Protein AF-A0A0T5ZI85-F1 (afdb_monomer_lite)

Structure (mmCIF, N/CA/C/O backbone):
data_AF-A0A0T5ZI85-F1
#
_entry.id   AF-A0A0T5ZI85-F1
#
loop_
_atom_site.group_PDB
_atom_site.id
_atom_site.type_symbol
_atom_site.label_atom_id
_atom_site.label_alt_id
_atom_site.label_comp_id
_atom_site.label_asym_id
_atom_site.label_entity_id
_atom_site.label_seq_id
_atom_site.pdbx_PDB_ins_code
_atom_site.Cartn_x
_atom_site.Cartn_y
_atom_site.Cartn_z
_atom_site.occupancy
_atom_site.B_iso_or_equiv
_atom_site.auth_seq_id
_atom_site.auth_comp_id
_atom_site.auth_asym_id
_atom_site.auth_atom_id
_atom_site.pdbx_PDB_model_num
ATOM 1 N N . MET A 1 1 ? 50.126 75.913 -9.633 1.00 38.59 1 MET A N 1
ATOM 2 C CA . MET A 1 1 ? 49.221 75.035 -10.411 1.00 38.59 1 MET A CA 1
ATOM 3 C C . MET A 1 1 ? 48.651 74.017 -9.434 1.00 38.59 1 MET A C 1
ATOM 5 O O . MET A 1 1 ? 49.377 73.120 -9.054 1.00 38.59 1 MET A O 1
ATOM 9 N N . ASN A 1 2 ? 47.516 74.228 -8.762 1.00 38.91 2 ASN A N 1
ATOM 10 C CA . ASN A 1 2 ? 46.151 74.415 -9.276 1.00 38.91 2 ASN A CA 1
ATOM 11 C C . ASN A 1 2 ? 45.781 73.387 -10.351 1.00 38.91 2 ASN A C 1
ATOM 13 O O . ASN A 1 2 ? 46.054 73.627 -11.519 1.00 38.91 2 ASN A O 1
ATOM 17 N N . LEU A 1 3 ? 45.108 72.308 -9.943 1.00 41.06 3 LEU A N 1
ATOM 18 C CA . LEU A 1 3 ? 43.886 71.859 -10.612 1.00 41.06 3 LEU A CA 1
ATOM 19 C C . LEU A 1 3 ? 42.985 71.147 -9.595 1.00 41.06 3 LEU A C 1
ATOM 21 O O . LEU A 1 3 ? 43.008 69.940 -9.380 1.00 41.06 3 LEU A O 1
ATOM 25 N N . LYS A 1 4 ? 42.226 71.983 -8.903 1.00 42.50 4 LYS A N 1
ATOM 26 C CA . LYS A 1 4 ? 40.982 71.621 -8.250 1.00 42.50 4 LYS A CA 1
ATOM 27 C C . LYS A 1 4 ? 39.940 71.416 -9.371 1.00 42.50 4 LYS A C 1
ATOM 29 O O . LYS A 1 4 ? 39.912 72.222 -10.295 1.00 42.50 4 LYS A O 1
ATOM 34 N N . ILE A 1 5 ? 39.032 70.458 -9.161 1.00 49.06 5 ILE A N 1
ATOM 35 C CA . ILE A 1 5 ? 37.581 70.640 -9.342 1.00 49.06 5 ILE A CA 1
ATOM 36 C C . ILE A 1 5 ? 36.883 70.156 -10.658 1.00 49.06 5 ILE A C 1
ATOM 38 O O . ILE A 1 5 ? 37.184 70.590 -11.760 1.00 49.06 5 ILE A O 1
ATOM 42 N N . TYR A 1 6 ? 35.838 69.339 -10.419 1.00 40.91 6 TYR A N 1
ATOM 43 C CA . TYR A 1 6 ? 34.626 68.977 -11.191 1.00 40.91 6 TYR A CA 1
ATOM 44 C C . TYR A 1 6 ? 34.710 68.113 -12.465 1.00 40.91 6 TYR A C 1
ATOM 46 O O . TYR A 1 6 ? 34.842 68.607 -13.575 1.00 40.91 6 TYR A O 1
ATOM 54 N N . SER A 1 7 ? 34.387 66.827 -12.295 1.00 43.72 7 SER A N 1
ATOM 55 C CA . SER A 1 7 ? 33.262 66.172 -12.991 1.00 43.72 7 SER A CA 1
ATOM 56 C C . SER A 1 7 ? 32.879 64.943 -12.150 1.00 43.72 7 SER A C 1
ATOM 58 O O . SER A 1 7 ? 33.572 63.934 -12.164 1.00 43.72 7 SER A O 1
ATOM 60 N N . LEU A 1 8 ? 32.066 65.082 -11.100 1.00 40.72 8 LEU A N 1
ATOM 61 C CA . LEU A 1 8 ? 30.606 65.207 -11.147 1.00 40.72 8 LEU A CA 1
ATOM 62 C C . LEU A 1 8 ? 29.968 64.058 -11.953 1.00 40.72 8 LEU A C 1
ATOM 64 O O . LEU A 1 8 ? 30.140 63.976 -13.159 1.00 40.72 8 LEU A O 1
ATOM 68 N N . LEU A 1 9 ? 29.184 63.238 -11.243 1.00 47.12 9 LEU A N 1
ATOM 69 C CA . LEU A 1 9 ? 28.234 62.235 -11.747 1.00 47.12 9 LEU A CA 1
ATOM 70 C C . LEU A 1 9 ? 28.826 60.950 -12.352 1.00 47.12 9 LEU A C 1
ATOM 72 O O . LEU A 1 9 ? 28.895 60.801 -13.561 1.00 47.12 9 LEU A O 1
ATOM 76 N N . LEU A 1 10 ? 29.101 59.960 -11.496 1.00 46.75 10 LEU A N 1
ATOM 77 C CA . LEU A 1 10 ? 28.478 58.632 -11.643 1.00 46.75 10 LEU A CA 1
ATOM 78 C C . LEU A 1 10 ? 28.475 57.880 -10.295 1.00 46.75 10 LEU A C 1
ATOM 80 O O . LEU A 1 10 ? 28.951 56.760 -10.147 1.00 46.75 10 LEU A O 1
ATOM 84 N N . ALA A 1 11 ? 27.938 58.543 -9.270 1.00 48.72 11 ALA A N 1
ATOM 85 C CA . ALA A 1 11 ? 27.237 57.827 -8.213 1.00 48.72 11 ALA A CA 1
ATOM 86 C C . ALA A 1 11 ? 25.880 57.378 -8.786 1.00 48.72 11 ALA A C 1
ATOM 88 O O . ALA A 1 11 ? 25.293 58.113 -9.575 1.00 48.72 11 ALA A O 1
ATOM 89 N N . LEU A 1 12 ? 25.387 56.222 -8.337 1.00 49.16 12 LEU A N 1
ATOM 90 C CA . LEU A 1 12 ? 24.072 55.629 -8.640 1.00 49.16 12 LEU A CA 1
ATOM 91 C C . LEU A 1 12 ? 23.923 54.893 -9.987 1.00 49.16 12 LEU A C 1
ATOM 93 O O . LEU A 1 12 ? 23.211 55.314 -10.889 1.00 49.16 12 LEU A O 1
ATOM 97 N N . SER A 1 13 ? 24.431 53.664 -10.018 1.00 45.62 13 SER A N 1
ATOM 98 C CA . SER A 1 13 ? 23.573 52.499 -10.292 1.00 45.62 13 SER A CA 1
ATOM 99 C C . SER A 1 13 ? 24.123 51.348 -9.435 1.00 45.62 13 SER A C 1
ATOM 101 O O . SER A 1 13 ? 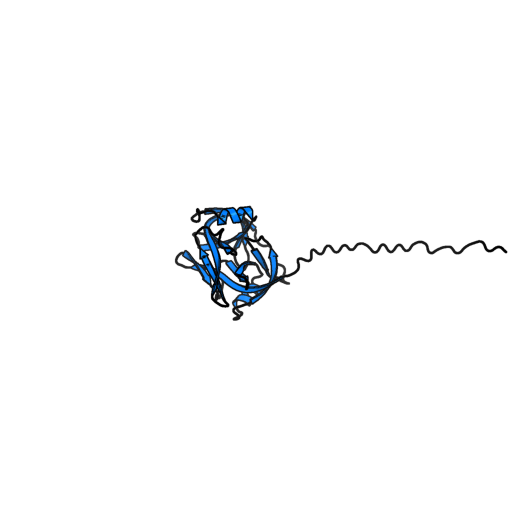25.094 50.707 -9.809 1.00 45.62 13 SER A O 1
ATOM 103 N N . LEU A 1 14 ? 23.695 51.098 -8.193 1.00 51.59 14 LEU A N 1
ATOM 104 C CA . LEU A 1 14 ? 22.319 50.796 -7.788 1.00 51.59 14 LEU A CA 1
ATOM 105 C C . LEU A 1 14 ? 21.593 49.955 -8.843 1.00 51.59 14 LEU A C 1
ATOM 107 O O . LEU A 1 14 ? 20.477 50.248 -9.247 1.00 51.59 14 LEU A O 1
ATOM 111 N N . ILE A 1 15 ? 22.251 48.878 -9.272 1.00 51.75 15 ILE A N 1
ATOM 112 C CA . ILE A 1 15 ? 21.525 47.655 -9.586 1.00 51.75 15 ILE A CA 1
ATOM 113 C C . ILE A 1 15 ? 21.517 46.869 -8.273 1.00 51.75 15 ILE A C 1
ATOM 115 O O . ILE A 1 15 ? 22.514 46.213 -7.961 1.00 51.75 15 ILE A O 1
ATOM 119 N N . PRO A 1 16 ? 20.454 46.952 -7.449 1.00 50.25 16 PRO A N 1
ATOM 120 C CA . PRO A 1 16 ? 20.204 45.854 -6.542 1.00 50.25 16 PRO A CA 1
ATOM 121 C C . PRO A 1 16 ? 19.992 44.661 -7.469 1.00 50.25 16 PRO A C 1
ATOM 123 O O . PRO A 1 16 ? 19.013 44.618 -8.216 1.00 50.25 16 PRO A O 1
ATOM 126 N N . ILE A 1 17 ? 20.944 43.728 -7.492 1.00 54.81 17 ILE A N 1
ATOM 127 C CA . ILE A 1 17 ? 20.647 42.382 -7.965 1.00 54.81 17 ILE A CA 1
ATOM 128 C C . ILE A 1 17 ? 19.620 41.890 -6.958 1.00 54.81 17 ILE A C 1
ATOM 130 O O . ILE A 1 17 ? 19.948 41.458 -5.855 1.00 54.81 17 ILE A O 1
ATOM 134 N N . LEU A 1 18 ? 18.363 42.149 -7.313 1.00 51.59 18 LEU A N 1
ATOM 135 C CA . LEU A 1 18 ? 17.182 41.692 -6.632 1.00 51.59 18 LEU A CA 1
ATOM 136 C C . LEU A 1 18 ? 17.407 40.215 -6.382 1.00 51.59 18 LEU A C 1
ATOM 138 O O . LEU A 1 18 ? 17.567 39.427 -7.315 1.00 51.59 18 LEU A O 1
ATOM 142 N N . CYS A 1 19 ? 17.446 39.892 -5.095 1.00 48.97 19 CYS A N 1
ATOM 143 C CA . CYS A 1 19 ? 17.103 38.601 -4.560 1.00 48.97 19 CYS A CA 1
ATOM 144 C C . CYS A 1 19 ? 15.801 38.132 -5.221 1.00 48.97 19 CYS A C 1
ATOM 146 O O . CYS A 1 19 ? 14.718 38.298 -4.671 1.00 48.97 19 CYS A O 1
ATOM 148 N N . PHE A 1 20 ? 15.895 37.506 -6.387 1.00 46.84 20 PHE A N 1
ATOM 149 C CA . PHE A 1 20 ? 14.999 36.416 -6.708 1.00 46.84 20 PHE A CA 1
ATOM 150 C C . PHE A 1 20 ? 15.601 35.206 -6.017 1.00 46.84 20 PHE A C 1
ATOM 152 O O . PHE A 1 20 ? 16.273 34.365 -6.605 1.00 46.84 20 PHE A O 1
ATOM 159 N N . SER A 1 21 ? 15.390 35.172 -4.703 1.00 46.12 21 SER A N 1
ATOM 160 C CA . SER A 1 21 ? 15.263 33.932 -3.965 1.00 46.12 21 SER A CA 1
ATOM 161 C C . SER A 1 21 ? 14.123 33.154 -4.616 1.00 46.12 21 SER A C 1
ATOM 163 O O . SER A 1 21 ? 12.971 33.226 -4.186 1.00 46.12 21 SER A O 1
ATOM 165 N N . SER A 1 22 ? 14.445 32.451 -5.698 1.00 41.16 22 SER A N 1
ATOM 166 C CA . SER A 1 22 ? 13.662 31.331 -6.181 1.00 41.16 22 SER A CA 1
ATOM 167 C C . SER A 1 22 ? 13.763 30.259 -5.107 1.00 41.16 22 SER A C 1
ATOM 169 O O . SER A 1 22 ? 14.555 29.331 -5.205 1.00 41.16 22 SER A O 1
ATOM 171 N N . PHE A 1 23 ? 12.955 30.387 -4.057 1.00 48.16 23 PHE A N 1
ATOM 172 C CA . PHE A 1 23 ? 12.528 29.235 -3.281 1.00 48.16 23 PHE A CA 1
ATOM 173 C C . PHE A 1 23 ? 11.560 28.430 -4.159 1.00 48.16 23 PHE A C 1
ATOM 175 O O . PHE A 1 23 ? 10.376 28.300 -3.859 1.00 48.16 23 PHE A O 1
ATOM 182 N N . ALA A 1 24 ? 12.055 27.912 -5.284 1.00 43.81 24 ALA A N 1
ATOM 183 C CA . ALA A 1 24 ? 11.503 26.688 -5.816 1.00 43.81 24 ALA A CA 1
ATOM 184 C C . ALA A 1 24 ? 11.952 25.625 -4.814 1.00 43.81 24 ALA A C 1
ATOM 186 O O . ALA A 1 24 ? 13.139 25.331 -4.689 1.00 43.81 24 ALA A O 1
ATOM 187 N N . SER A 1 25 ? 11.021 25.135 -3.997 1.00 43.34 25 SER A N 1
ATOM 188 C CA . SER A 1 25 ? 11.243 23.892 -3.270 1.00 43.34 25 SER A CA 1
ATOM 189 C C . SER A 1 25 ? 11.336 22.802 -4.335 1.00 43.34 25 SER A C 1
ATOM 191 O O . SER A 1 25 ? 10.326 22.208 -4.710 1.00 43.34 25 SER A O 1
ATOM 193 N N . ASP A 1 26 ? 12.537 22.613 -4.880 1.00 50.31 26 ASP A N 1
ATOM 194 C CA . ASP A 1 26 ? 12.869 21.506 -5.764 1.00 50.31 26 ASP A CA 1
ATOM 195 C C . ASP A 1 26 ? 12.771 20.241 -4.916 1.00 50.31 26 ASP A C 1
ATOM 197 O O . ASP A 1 26 ? 13.734 19.788 -4.297 1.00 50.31 26 ASP A O 1
ATOM 201 N N . LYS A 1 27 ? 11.563 19.681 -4.814 1.00 60.25 27 LYS A N 1
ATOM 202 C CA . LYS A 1 27 ? 11.431 18.282 -4.428 1.00 60.25 27 LYS A CA 1
ATOM 203 C C . LYS A 1 27 ? 12.092 17.487 -5.543 1.00 60.25 27 LYS A C 1
ATOM 205 O O . LYS A 1 27 ? 11.524 17.333 -6.622 1.00 60.25 27 LYS A O 1
ATOM 210 N N . GLU A 1 28 ? 13.332 17.083 -5.292 1.00 80.38 28 GLU A N 1
ATOM 211 C CA . GLU A 1 28 ? 14.136 16.310 -6.224 1.00 80.38 28 GLU A CA 1
ATOM 212 C C . GLU A 1 28 ? 13.373 15.034 -6.591 1.00 80.38 28 GLU A C 1
ATOM 214 O O . GLU A 1 28 ? 13.053 14.203 -5.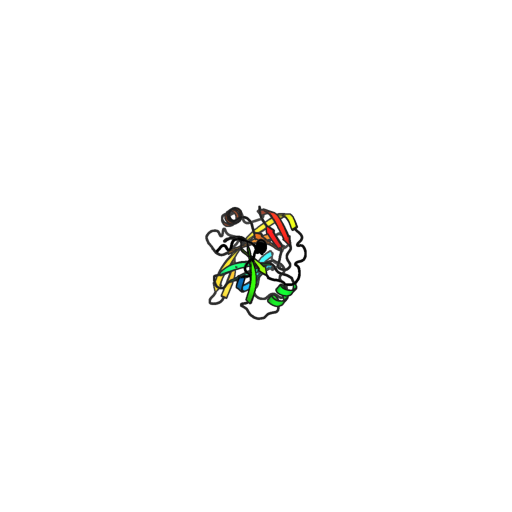733 1.00 80.38 28 GLU A O 1
ATOM 219 N N . LEU A 1 29 ? 13.028 14.910 -7.874 1.00 88.62 29 LEU A N 1
ATOM 220 C CA . LEU A 1 29 ? 12.358 13.726 -8.382 1.00 88.62 29 LEU A CA 1
ATOM 221 C C . LEU A 1 29 ? 13.291 12.528 -8.227 1.00 88.62 29 LEU A C 1
ATOM 223 O O . LEU A 1 29 ? 14.416 12.517 -8.721 1.00 88.62 29 LEU A O 1
ATOM 227 N N . GLN A 1 30 ? 12.789 11.483 -7.587 1.00 92.69 30 GLN A N 1
ATOM 228 C CA . GLN A 1 30 ? 13.496 10.229 -7.395 1.00 92.69 30 GLN A CA 1
ATOM 229 C C . GLN A 1 30 ? 13.042 9.220 -8.437 1.00 92.69 30 GLN A C 1
ATOM 231 O O . GLN A 1 30 ? 11.883 9.205 -8.856 1.00 92.69 30 GLN A O 1
ATOM 236 N N . THR A 1 31 ? 13.961 8.351 -8.849 1.00 93.94 31 THR A N 1
ATOM 237 C CA . THR A 1 31 ? 13.646 7.227 -9.728 1.00 93.94 31 THR A CA 1
ATOM 238 C C . THR A 1 31 ? 13.801 5.920 -8.969 1.00 93.94 31 THR A C 1
ATOM 240 O O . THR A 1 31 ? 14.893 5.611 -8.498 1.00 93.94 31 THR A O 1
ATOM 243 N N . ILE A 1 32 ? 12.715 5.154 -8.877 1.00 93.44 32 ILE A N 1
ATOM 244 C CA . ILE A 1 32 ? 12.689 3.823 -8.270 1.00 93.44 32 ILE A CA 1
ATOM 245 C C . ILE A 1 32 ? 12.688 2.778 -9.377 1.00 93.44 32 ILE A C 1
ATOM 247 O O . ILE A 1 32 ? 11.952 2.890 -10.358 1.00 93.44 32 ILE A O 1
ATOM 251 N N . GLU A 1 33 ? 13.510 1.754 -9.190 1.00 93.94 33 GLU A N 1
ATOM 252 C CA . GLU A 1 33 ? 13.503 0.539 -9.988 1.00 93.94 33 GLU A CA 1
ATOM 253 C C . GLU A 1 33 ? 12.990 -0.614 -9.121 1.00 93.94 33 GLU A C 1
ATOM 255 O O . GLU A 1 33 ? 13.590 -0.936 -8.092 1.00 93.94 33 GLU A O 1
ATOM 260 N N . GLY A 1 34 ? 11.852 -1.194 -9.501 1.00 92.44 34 GLY A N 1
ATOM 261 C CA . GLY A 1 34 ? 11.171 -2.175 -8.663 1.00 92.44 34 GLY A CA 1
ATOM 262 C C . GLY A 1 34 ? 10.054 -2.936 -9.361 1.00 92.44 34 GLY A C 1
ATOM 263 O O . GLY A 1 34 ? 9.680 -2.645 -10.499 1.00 92.44 34 GLY A O 1
ATOM 264 N N . GLN A 1 35 ? 9.523 -3.932 -8.663 1.00 92.75 35 GLN A N 1
ATOM 265 C CA . GLN A 1 35 ? 8.389 -4.725 -9.120 1.00 92.75 35 GLN A CA 1
ATOM 266 C C . GLN A 1 35 ? 7.088 -4.115 -8.588 1.00 92.75 35 GLN A C 1
ATOM 268 O O . GLN A 1 35 ? 7.014 -3.742 -7.419 1.00 92.75 35 GLN A O 1
ATOM 273 N N . ILE A 1 36 ? 6.071 -4.000 -9.444 1.00 92.81 36 ILE A N 1
ATOM 274 C CA . ILE A 1 36 ? 4.763 -3.456 -9.062 1.00 92.81 36 ILE A CA 1
ATOM 275 C C . ILE A 1 36 ? 3.804 -4.601 -8.745 1.00 92.81 36 ILE A C 1
ATOM 277 O O . ILE A 1 36 ? 3.762 -5.601 -9.463 1.00 92.81 36 ILE A O 1
ATOM 281 N N . PHE A 1 37 ? 3.039 -4.431 -7.674 1.00 93.50 37 PHE A N 1
ATOM 282 C CA . PHE A 1 37 ? 2.050 -5.377 -7.193 1.00 93.50 37 PHE A CA 1
ATOM 283 C C . PHE A 1 37 ? 0.702 -4.686 -7.055 1.00 93.50 37 PHE A C 1
ATOM 285 O O . PHE A 1 37 ? 0.620 -3.583 -6.515 1.00 93.50 37 PHE A O 1
ATOM 292 N N . CYS A 1 38 ? -0.354 -5.368 -7.477 1.00 94.31 38 CYS A N 1
ATOM 293 C CA . CYS A 1 38 ? -1.699 -5.077 -7.019 1.00 94.31 38 CYS A CA 1
ATOM 294 C C . CYS A 1 38 ? -1.976 -5.867 -5.745 1.00 94.31 38 CYS A C 1
ATOM 296 O O . CYS A 1 38 ? -1.780 -7.080 -5.720 1.00 94.31 38 CYS A O 1
ATOM 298 N N . VAL A 1 39 ? -2.425 -5.189 -4.696 1.00 95.69 39 VAL A N 1
ATOM 299 C CA . VAL A 1 39 ? -2.876 -5.816 -3.456 1.00 95.69 39 VAL A CA 1
ATOM 300 C C . VAL A 1 39 ? -4.379 -5.658 -3.379 1.00 95.69 39 VAL A C 1
ATOM 302 O O . VAL A 1 39 ? -4.880 -4.546 -3.217 1.00 95.69 39 VAL A O 1
ATOM 305 N N . GLU A 1 40 ? -5.092 -6.766 -3.517 1.00 95.44 40 GLU A N 1
ATOM 306 C CA . GLU A 1 40 ? -6.550 -6.788 -3.583 1.00 95.44 40 GLU A CA 1
ATOM 307 C C . GLU A 1 40 ? -7.128 -7.984 -2.829 1.00 95.44 40 GLU A C 1
ATOM 309 O O . GLU A 1 40 ? -6.417 -8.922 -2.467 1.00 95.44 40 GLU A O 1
ATOM 314 N N . GLN A 1 41 ? -8.426 -7.916 -2.557 1.00 94.00 41 GLN A N 1
ATOM 315 C CA . GLN A 1 41 ? -9.181 -9.005 -1.962 1.00 94.00 41 GLN A CA 1
ATOM 316 C C . GLN A 1 41 ? -9.773 -9.896 -3.064 1.00 94.00 41 GLN A C 1
ATOM 318 O O . GLN A 1 41 ? -10.331 -9.378 -4.032 1.00 94.00 41 GLN A O 1
ATOM 323 N N . ASP A 1 42 ? -9.663 -11.217 -2.910 1.00 91.12 42 ASP A N 1
ATOM 324 C CA . ASP A 1 42 ? -10.366 -12.181 -3.765 1.00 91.12 42 ASP A CA 1
ATOM 325 C C . ASP A 1 42 ? -11.822 -12.415 -3.327 1.00 91.12 42 ASP A C 1
ATOM 327 O O . ASP A 1 42 ? -12.291 -11.905 -2.306 1.00 91.12 42 ASP A O 1
ATOM 331 N N . ASP A 1 43 ? -12.544 -13.212 -4.113 1.00 89.50 43 ASP A N 1
ATOM 332 C CA . ASP A 1 43 ? -13.955 -13.525 -3.876 1.00 89.50 43 ASP A CA 1
ATOM 333 C C . ASP A 1 43 ? -14.184 -14.331 -2.576 1.00 89.50 43 ASP A C 1
ATOM 335 O O . ASP A 1 43 ? -15.296 -14.341 -2.049 1.00 89.50 43 ASP A O 1
ATOM 339 N N . GLU A 1 44 ? -13.142 -14.964 -2.020 1.00 91.50 44 GLU A N 1
ATOM 340 C CA . GLU A 1 44 ? -13.179 -15.669 -0.726 1.00 91.50 44 GLU A CA 1
ATOM 341 C C . GLU A 1 44 ? -12.887 -14.735 0.459 1.00 91.50 44 GLU A C 1
ATOM 343 O O . GLU A 1 44 ? -12.968 -15.129 1.626 1.00 91.50 44 GLU A O 1
ATOM 348 N N . GLY A 1 45 ? -12.555 -13.476 0.186 1.00 88.62 45 GLY A N 1
ATOM 349 C CA . GLY A 1 45 ? -12.226 -12.498 1.205 1.00 88.62 45 GLY A CA 1
ATOM 350 C C . GLY A 1 45 ? -10.769 -12.527 1.653 1.00 88.62 45 GLY A C 1
ATOM 351 O O . GLY A 1 45 ? -10.428 -11.882 2.647 1.00 88.62 45 GLY A O 1
ATOM 352 N N . LYS A 1 46 ? -9.882 -13.221 0.953 1.00 91.50 46 LYS A N 1
ATOM 353 C CA . LYS A 1 46 ? -8.459 -13.244 1.278 1.00 91.50 46 LYS A CA 1
ATOM 354 C C . LYS A 1 46 ? -7.730 -12.114 0.552 1.00 91.50 46 LYS A C 1
ATOM 356 O O . LYS A 1 46 ? -8.006 -11.813 -0.605 1.00 91.50 46 LYS A O 1
ATOM 361 N N . VAL A 1 47 ? -6.784 -11.477 1.243 1.00 93.50 47 VAL A N 1
ATOM 362 C CA . VAL A 1 47 ? -5.881 -10.496 0.623 1.00 93.50 47 VAL A CA 1
ATOM 363 C C . VAL A 1 47 ? -4.812 -11.237 -0.171 1.00 93.50 47 VAL A C 1
ATOM 365 O O . VAL A 1 47 ? -4.154 -12.132 0.361 1.00 93.50 47 VAL A O 1
ATOM 368 N N . ASN A 1 48 ? -4.616 -10.838 -1.424 1.00 92.62 48 ASN A N 1
ATOM 369 C CA . ASN A 1 48 ? -3.599 -11.370 -2.320 1.00 92.62 48 ASN A CA 1
ATOM 370 C C . ASN A 1 48 ? -2.717 -10.248 -2.865 1.00 92.62 48 ASN A C 1
ATOM 372 O O . ASN A 1 48 ? -3.124 -9.091 -2.939 1.00 92.62 48 ASN A O 1
ATOM 376 N N . SER A 1 49 ? -1.508 -10.619 -3.285 1.00 92.06 49 SER A N 1
ATOM 377 C CA . SER A 1 49 ? -0.602 -9.745 -4.022 1.00 92.06 49 SER A CA 1
ATOM 378 C C . SER A 1 49 ? -0.352 -10.312 -5.417 1.00 92.06 49 SER A C 1
ATOM 380 O O . SER A 1 49 ? 0.140 -11.432 -5.566 1.00 92.06 49 SER A O 1
ATOM 382 N N . LEU A 1 50 ? -0.706 -9.543 -6.444 1.00 90.44 50 LEU A N 1
ATOM 383 C CA . LEU A 1 50 ? -0.657 -9.938 -7.845 1.00 90.44 50 LEU A CA 1
ATOM 384 C C . LEU A 1 50 ? 0.384 -9.114 -8.597 1.00 90.44 50 LEU A C 1
ATOM 386 O O . LEU A 1 50 ? 0.371 -7.887 -8.568 1.00 90.44 50 LEU A O 1
ATOM 390 N N . VAL A 1 51 ? 1.258 -9.795 -9.332 1.00 86.31 51 VAL A N 1
ATOM 391 C CA . VAL A 1 51 ? 2.261 -9.158 -10.203 1.00 86.31 51 VAL A CA 1
ATOM 392 C C . VAL A 1 51 ? 1.675 -8.805 -11.568 1.00 86.31 51 VAL A C 1
ATOM 394 O O . VAL A 1 51 ? 2.062 -7.820 -12.186 1.00 86.31 51 VAL A O 1
ATOM 397 N N . GLN A 1 52 ? 0.763 -9.643 -12.057 1.00 84.25 52 GLN A N 1
ATOM 398 C CA . GLN A 1 52 ? 0.091 -9.473 -13.337 1.00 84.25 52 GLN A CA 1
ATOM 399 C C . GLN A 1 52 ? -1.381 -9.209 -13.064 1.00 84.25 52 GLN A C 1
ATOM 401 O O . GLN A 1 52 ? -2.062 -10.033 -12.459 1.00 84.25 52 GLN A O 1
ATOM 406 N N . TYR A 1 53 ? -1.854 -8.049 -13.496 1.00 86.31 53 TYR A N 1
ATOM 407 C CA . TYR A 1 53 ? -3.225 -7.606 -13.305 1.00 86.31 53 TYR A CA 1
ATOM 408 C C . TYR A 1 53 ? -3.618 -6.713 -14.484 1.00 86.31 53 TYR A C 1
ATOM 410 O O . TYR A 1 53 ? -2.819 -5.904 -14.952 1.00 86.31 53 TYR A O 1
ATOM 418 N N . ALA A 1 54 ? -4.848 -6.860 -14.978 1.00 82.19 54 ALA A N 1
ATOM 419 C CA . ALA A 1 54 ? -5.376 -5.988 -16.031 1.00 82.19 54 ALA A CA 1
ATOM 420 C C . ALA A 1 54 ? -5.893 -4.665 -15.445 1.00 82.19 54 ALA A C 1
ATOM 422 O O . ALA A 1 54 ? -5.634 -3.591 -15.976 1.00 82.19 54 ALA A O 1
ATOM 423 N N . ASN A 1 55 ? -6.600 -4.756 -14.318 1.00 85.25 55 ASN A N 1
ATOM 424 C CA . ASN A 1 55 ? -7.066 -3.633 -13.517 1.00 85.25 55 ASN A CA 1
ATOM 425 C C . ASN A 1 55 ? -6.896 -4.022 -12.050 1.00 85.25 55 ASN A C 1
ATOM 427 O O . ASN A 1 55 ? -7.356 -5.093 -11.666 1.00 85.25 55 ASN A O 1
ATOM 431 N N . CYS A 1 56 ? -6.249 -3.174 -11.255 1.00 91.00 56 CYS A N 1
ATOM 432 C CA . CYS A 1 56 ? -6.133 -3.404 -9.820 1.00 91.00 56 CYS A CA 1
ATOM 433 C C . CYS A 1 56 ? -7.376 -2.873 -9.106 1.00 91.00 56 CYS A C 1
ATOM 435 O O . CYS A 1 56 ? -7.730 -1.708 -9.308 1.00 91.00 56 CYS A O 1
ATOM 437 N N . LYS A 1 57 ? -8.038 -3.704 -8.293 1.00 91.88 57 LYS A N 1
ATOM 438 C CA . LYS A 1 57 ? -9.227 -3.294 -7.523 1.00 91.88 57 LYS A CA 1
ATOM 439 C C . LYS A 1 57 ? -8.892 -2.750 -6.132 1.00 91.88 57 LYS A C 1
ATOM 441 O O . LYS A 1 57 ? -9.743 -2.114 -5.518 1.00 91.88 57 LYS A O 1
ATOM 446 N N . GLY A 1 58 ? -7.688 -3.021 -5.632 1.00 94.38 58 GLY A N 1
ATOM 447 C CA . GLY A 1 58 ? -7.219 -2.555 -4.329 1.00 94.38 58 GLY A CA 1
ATOM 448 C C . GLY A 1 58 ? -6.167 -1.457 -4.448 1.00 94.38 58 GLY A C 1
ATOM 449 O O . GLY A 1 58 ? -6.421 -0.414 -5.048 1.00 94.38 58 GLY A O 1
ATOM 450 N N . VAL A 1 59 ? -4.992 -1.685 -3.860 1.00 95.69 59 VAL A N 1
ATOM 451 C CA . VAL A 1 59 ? -3.890 -0.711 -3.835 1.00 95.69 59 VAL A CA 1
ATOM 452 C C . VAL A 1 59 ? -2.696 -1.186 -4.649 1.00 95.69 59 VAL A C 1
ATOM 454 O O . VAL A 1 59 ? -2.375 -2.375 -4.666 1.00 95.69 59 VAL A O 1
ATOM 457 N N . LEU A 1 60 ? -2.000 -0.255 -5.298 1.00 95.62 60 LEU A N 1
ATOM 458 C CA . LEU A 1 60 ? -0.729 -0.544 -5.954 1.00 95.62 60 LEU A CA 1
ATOM 459 C C . LEU A 1 60 ? 0.447 -0.298 -5.015 1.00 95.62 60 LEU A C 1
ATOM 461 O O . LEU A 1 60 ? 0.560 0.758 -4.390 1.00 95.62 60 LEU A O 1
ATOM 465 N N . LEU A 1 61 ? 1.368 -1.255 -4.994 1.00 95.25 61 LEU A N 1
ATOM 466 C CA . LEU A 1 61 ? 2.672 -1.126 -4.363 1.00 95.25 61 LEU A CA 1
ATOM 467 C C . LEU A 1 61 ? 3.774 -1.254 -5.405 1.00 95.25 61 LEU A C 1
ATOM 469 O O . LEU A 1 61 ? 3.668 -2.061 -6.322 1.00 95.25 61 LEU A O 1
ATOM 473 N N . VAL A 1 62 ? 4.868 -0.527 -5.219 1.00 94.62 62 VAL A N 1
ATOM 474 C CA . VAL A 1 62 ? 6.156 -0.868 -5.828 1.00 94.62 62 VAL A CA 1
ATOM 475 C C . VAL A 1 62 ? 7.085 -1.355 -4.727 1.00 94.62 62 VAL A C 1
ATOM 477 O O . VAL A 1 62 ? 7.171 -0.723 -3.677 1.00 94.62 62 VAL A O 1
ATOM 480 N N . ILE A 1 63 ? 7.770 -2.471 -4.951 1.00 93.88 63 ILE A N 1
ATOM 481 C CA . ILE A 1 63 ? 8.848 -2.920 -4.072 1.00 93.88 63 ILE A CA 1
ATOM 482 C C . ILE A 1 63 ? 10.157 -2.792 -4.837 1.00 93.88 63 ILE A C 1
ATOM 484 O O . ILE A 1 63 ? 10.299 -3.359 -5.925 1.00 93.88 63 ILE A O 1
ATOM 488 N N . ASP A 1 64 ? 11.077 -1.988 -4.305 1.00 92.81 64 ASP A N 1
ATOM 489 C CA . ASP A 1 64 ? 12.375 -1.762 -4.936 1.00 92.81 64 ASP A CA 1
ATOM 490 C C . ASP A 1 64 ? 13.278 -3.004 -4.844 1.00 92.81 64 ASP A C 1
ATOM 492 O O . ASP A 1 64 ? 12.985 -3.982 -4.152 1.00 92.81 64 ASP A O 1
ATOM 496 N N . LYS A 1 65 ? 14.416 -2.964 -5.538 1.00 88.06 65 LYS A N 1
ATOM 497 C CA . LYS A 1 65 ? 15.408 -4.053 -5.518 1.00 88.06 65 LYS A CA 1
ATOM 498 C C . LYS A 1 65 ? 15.989 -4.381 -4.132 1.00 88.06 65 LYS A C 1
ATOM 500 O O . LYS A 1 65 ? 16.586 -5.439 -3.972 1.00 88.06 65 LYS A O 1
ATOM 505 N N . ASN A 1 66 ? 15.864 -3.475 -3.161 1.00 87.56 66 ASN A N 1
ATOM 506 C CA . ASN A 1 66 ? 16.323 -3.673 -1.785 1.00 87.56 66 ASN A CA 1
ATOM 507 C C . ASN A 1 66 ? 15.191 -4.187 -0.880 1.00 87.56 66 ASN A C 1
ATOM 509 O O . ASN A 1 66 ? 15.374 -4.294 0.331 1.00 87.56 66 ASN A O 1
ATOM 513 N N . GLY A 1 67 ? 14.017 -4.470 -1.448 1.00 89.56 67 GLY A N 1
ATOM 514 C CA . GLY A 1 67 ? 12.847 -4.927 -0.717 1.00 89.56 67 GLY A CA 1
ATOM 515 C C . GLY A 1 67 ? 12.026 -3.809 -0.077 1.00 89.56 67 GLY A C 1
ATOM 516 O O . GLY A 1 67 ? 11.071 -4.103 0.633 1.00 89.56 67 GLY A O 1
ATOM 517 N N . LYS A 1 68 ? 12.335 -2.527 -0.300 1.00 92.88 68 LYS A N 1
ATOM 518 C CA . LYS A 1 68 ? 11.571 -1.430 0.305 1.00 92.88 68 LYS A CA 1
ATOM 519 C C . LYS A 1 68 ? 10.230 -1.250 -0.421 1.00 92.88 68 LYS A C 1
ATOM 521 O O . LYS A 1 68 ? 10.239 -0.970 -1.624 1.00 92.88 68 LYS A O 1
ATOM 526 N N . PRO A 1 69 ? 9.084 -1.373 0.275 1.00 94.44 69 PRO A N 1
ATOM 527 C CA . PRO A 1 69 ? 7.780 -1.174 -0.329 1.00 94.44 69 PRO A CA 1
ATOM 528 C C . PRO A 1 69 ? 7.370 0.299 -0.284 1.00 94.44 69 PRO A C 1
ATOM 530 O O . PRO A 1 69 ? 7.568 0.991 0.714 1.00 94.44 69 PRO A O 1
ATOM 533 N N . TYR A 1 70 ? 6.726 0.753 -1.352 1.00 95.56 70 TYR A N 1
ATOM 534 C CA . TYR A 1 70 ? 6.114 2.068 -1.453 1.00 95.56 70 TYR A CA 1
ATOM 535 C C . TYR A 1 70 ? 4.683 1.904 -1.942 1.00 95.56 70 TYR A C 1
ATOM 537 O O . TYR A 1 70 ? 4.444 1.250 -2.960 1.00 95.56 70 TYR A O 1
ATOM 545 N N . THR A 1 71 ? 3.732 2.547 -1.269 1.00 95.94 71 THR A N 1
ATOM 546 C CA . THR A 1 71 ? 2.409 2.758 -1.864 1.00 95.94 71 THR A CA 1
ATOM 547 C C . THR A 1 71 ? 2.565 3.644 -3.083 1.00 95.94 71 THR A C 1
ATOM 549 O O . THR A 1 71 ? 3.173 4.710 -3.000 1.00 95.94 71 THR A O 1
ATOM 552 N N . LEU A 1 72 ? 2.048 3.199 -4.220 1.00 94.75 72 LEU A N 1
ATOM 553 C CA . LEU A 1 72 ? 2.112 3.944 -5.462 1.00 94.75 72 LEU A CA 1
ATOM 554 C C . LEU A 1 72 ? 0.878 4.845 -5.563 1.00 94.75 72 LEU A C 1
ATOM 556 O O . LEU A 1 72 ? -0.248 4.378 -5.423 1.00 94.75 72 LEU A O 1
ATOM 560 N N . SER A 1 73 ? 1.088 6.132 -5.827 1.00 92.19 73 SER A N 1
ATOM 561 C CA . SER A 1 73 ? 0.049 7.104 -6.178 1.00 92.19 73 SER A CA 1
ATOM 562 C C . SER A 1 73 ? 0.396 7.731 -7.516 1.00 92.19 73 SER A C 1
ATOM 564 O O . SER A 1 73 ? 1.505 8.220 -7.685 1.00 92.19 73 SER A O 1
ATOM 566 N N . GLY A 1 74 ? -0.536 7.797 -8.458 1.00 89.12 74 GLY A N 1
ATOM 567 C CA . GLY A 1 74 ? -0.280 8.440 -9.747 1.00 89.12 74 GLY A CA 1
ATOM 568 C C . GLY A 1 74 ? -1.556 8.713 -10.534 1.00 89.12 74 GLY A C 1
ATOM 569 O O . GLY A 1 74 ? -2.627 8.281 -10.114 1.00 89.12 74 GLY A O 1
ATOM 570 N N . PRO A 1 75 ? -1.469 9.433 -11.661 1.00 86.38 75 PRO A N 1
ATOM 571 C CA . PRO A 1 75 ? -2.595 9.576 -12.571 1.00 86.38 75 PRO A CA 1
ATOM 572 C C . PRO A 1 75 ? -2.940 8.241 -13.233 1.00 86.38 75 PRO A C 1
ATOM 574 O O . PRO A 1 75 ? -2.048 7.478 -13.620 1.00 86.38 75 PRO A O 1
ATOM 577 N N . LYS A 1 76 ? -4.235 8.015 -13.467 1.00 86.94 76 LYS A N 1
ATOM 578 C CA . LYS A 1 76 ? -4.763 6.821 -14.143 1.00 86.94 76 LYS A CA 1
ATOM 579 C C . LYS A 1 76 ? -4.006 6.437 -15.415 1.00 86.94 76 LYS A C 1
ATOM 581 O O . LYS A 1 76 ? -3.720 5.262 -15.614 1.00 86.94 76 LYS A O 1
ATOM 586 N N . GLN A 1 77 ? -3.679 7.408 -16.271 1.00 87.31 77 GLN A N 1
ATOM 587 C CA . GLN A 1 77 ? -3.003 7.138 -17.544 1.00 87.31 77 GLN A CA 1
ATOM 588 C C . GLN A 1 77 ? -1.604 6.539 -17.341 1.00 87.31 77 GLN A C 1
ATOM 590 O O . GLN A 1 77 ? -1.243 5.573 -18.011 1.00 87.31 77 GLN A O 1
ATOM 595 N N . GLU A 1 78 ? -0.828 7.071 -16.395 1.00 88.44 78 GLU A N 1
ATOM 596 C CA . GLU A 1 78 ? 0.513 6.561 -16.094 1.00 88.44 78 GLU A CA 1
ATOM 597 C C . GLU A 1 78 ? 0.452 5.180 -15.429 1.00 88.44 78 GLU A C 1
ATOM 599 O O . GLU A 1 78 ? 1.212 4.281 -15.789 1.00 88.44 78 GLU A O 1
ATOM 604 N N . ILE A 1 79 ? -0.521 4.958 -14.542 1.00 88.50 79 ILE A N 1
ATOM 605 C CA . ILE A 1 79 ? -0.777 3.638 -13.945 1.00 88.50 79 ILE A CA 1
ATOM 606 C C . ILE A 1 79 ? -1.139 2.602 -15.021 1.00 88.50 79 ILE A C 1
ATOM 608 O O . ILE A 1 79 ? -0.623 1.484 -15.008 1.00 88.50 79 ILE A O 1
ATOM 612 N N . GLN A 1 80 ? -1.982 2.969 -15.988 1.00 88.00 80 GLN A N 1
ATOM 613 C CA . GLN A 1 80 ? -2.355 2.083 -17.093 1.00 88.00 80 GLN A CA 1
ATOM 614 C C . GLN A 1 80 ? -1.159 1.737 -17.988 1.00 88.00 80 GLN A C 1
ATOM 616 O O . GLN A 1 80 ? -1.021 0.585 -18.404 1.00 88.00 80 GLN A O 1
ATOM 621 N N . LYS A 1 81 ? -0.256 2.692 -18.251 1.00 88.06 81 LYS A N 1
ATOM 622 C CA . LYS A 1 81 ? 0.999 2.416 -18.974 1.00 88.06 81 LYS A CA 1
ATOM 623 C C . LYS A 1 81 ? 1.862 1.395 -18.232 1.00 88.06 81 LYS A C 1
ATOM 625 O O . LYS A 1 81 ? 2.460 0.530 -18.871 1.00 88.06 81 LYS A O 1
ATOM 630 N N . LEU A 1 82 ? 1.911 1.465 -16.900 1.00 87.38 82 LEU A N 1
ATOM 631 C CA . LEU A 1 82 ? 2.655 0.502 -16.086 1.00 87.38 82 LEU A CA 1
ATOM 632 C C . LEU A 1 82 ? 2.049 -0.901 -16.143 1.00 87.38 82 LEU A C 1
ATOM 634 O O . LEU A 1 82 ? 2.800 -1.855 -16.349 1.00 87.38 82 LEU A O 1
ATOM 638 N N . ALA A 1 83 ? 0.723 -1.008 -16.016 1.00 85.00 83 ALA A N 1
ATOM 639 C CA . ALA A 1 83 ? -0.000 -2.280 -16.072 1.00 85.00 83 ALA A CA 1
ATOM 640 C C . ALA A 1 83 ? 0.127 -2.969 -17.445 1.00 85.00 83 ALA A C 1
ATOM 642 O O . ALA A 1 83 ? 0.342 -4.174 -17.518 1.00 85.00 83 ALA A O 1
ATOM 643 N N . ASN A 1 84 ? 0.065 -2.196 -18.535 1.00 84.50 84 ASN A N 1
ATOM 644 C CA . ASN A 1 84 ? 0.164 -2.722 -19.902 1.00 84.50 84 ASN A CA 1
ATOM 645 C C . ASN A 1 84 ? 1.601 -3.026 -20.347 1.00 84.50 84 ASN A C 1
ATOM 647 O O . ASN A 1 84 ? 1.817 -3.661 -21.379 1.00 84.50 84 ASN A O 1
ATOM 651 N N . ASN A 1 85 ? 2.603 -2.547 -19.611 1.00 84.88 85 ASN A N 1
ATOM 652 C CA . ASN A 1 85 ? 3.990 -2.834 -19.930 1.00 84.88 85 ASN A CA 1
ATOM 653 C C . ASN A 1 85 ? 4.319 -4.274 -19.454 1.00 84.88 85 ASN A C 1
ATOM 655 O O . ASN A 1 85 ? 4.106 -4.585 -18.284 1.00 84.88 85 ASN A O 1
ATOM 659 N N . PRO A 1 86 ? 4.884 -5.153 -20.301 1.00 82.06 86 PRO A N 1
ATOM 660 C CA . PRO A 1 86 ? 5.170 -6.544 -19.932 1.00 82.06 86 PRO A CA 1
ATOM 661 C C . PRO A 1 86 ? 6.434 -6.719 -19.073 1.00 82.06 86 PRO A C 1
ATOM 663 O O . PRO A 1 86 ? 6.668 -7.802 -18.540 1.00 82.06 86 PRO A O 1
ATOM 666 N N . GLN A 1 87 ? 7.277 -5.687 -18.935 1.00 85.69 87 GLN A N 1
ATOM 667 C CA . GLN A 1 87 ? 8.495 -5.768 -18.124 1.00 85.69 87 GLN A CA 1
ATOM 668 C C . GLN A 1 87 ? 8.156 -6.039 -16.660 1.00 85.69 87 GLN A C 1
ATOM 670 O O . GLN A 1 87 ? 7.299 -5.384 -16.078 1.00 85.69 87 GLN A O 1
ATOM 675 N N . ARG A 1 88 ? 8.857 -6.972 -16.028 1.00 81.06 88 ARG A N 1
ATOM 676 C CA . ARG A 1 88 ? 8.609 -7.284 -14.620 1.00 81.06 88 ARG A CA 1
ATOM 677 C C . ARG A 1 88 ? 9.088 -6.173 -13.682 1.00 81.06 88 ARG A C 1
ATOM 679 O O . ARG A 1 88 ? 8.381 -5.803 -12.751 1.00 81.06 88 ARG A O 1
ATOM 686 N N . ILE A 1 89 ? 10.290 -5.668 -13.943 1.00 88.56 89 ILE A N 1
ATOM 687 C CA . ILE A 1 89 ? 10.895 -4.559 -13.213 1.00 88.56 89 ILE A CA 1
ATOM 688 C C . ILE A 1 89 ? 10.594 -3.272 -13.970 1.00 88.56 89 ILE A C 1
ATOM 690 O O . ILE A 1 89 ? 10.772 -3.197 -15.188 1.00 88.56 89 ILE A O 1
ATOM 694 N N . LYS A 1 90 ? 10.094 -2.273 -13.250 1.00 90.25 90 LYS A N 1
ATOM 695 C CA . LYS A 1 90 ? 9.711 -0.968 -13.779 1.00 90.25 90 LYS A CA 1
ATOM 696 C C . LYS A 1 90 ? 10.628 0.092 -13.216 1.00 90.25 90 LYS A C 1
ATOM 698 O O . LYS A 1 90 ? 10.946 0.073 -12.031 1.00 90.25 90 LYS A O 1
ATOM 703 N N . ARG A 1 91 ? 10.967 1.061 -14.059 1.00 92.69 91 ARG A N 1
ATOM 704 C CA . ARG A 1 91 ? 11.636 2.290 -13.654 1.00 92.69 91 ARG A CA 1
ATOM 705 C C . ARG A 1 91 ? 10.607 3.416 -13.653 1.00 92.69 91 ARG A C 1
ATOM 707 O O . ARG A 1 91 ? 10.064 3.743 -14.706 1.00 92.69 91 ARG A O 1
ATOM 714 N N . ILE A 1 92 ? 10.319 3.969 -12.480 1.00 92.44 92 ILE A N 1
ATOM 715 C CA . ILE A 1 92 ? 9.303 5.009 -12.281 1.00 92.44 92 ILE A CA 1
ATOM 716 C C . ILE A 1 92 ? 9.913 6.228 -11.602 1.00 92.44 92 ILE A C 1
ATOM 718 O O . ILE A 1 92 ? 10.714 6.093 -10.681 1.00 92.44 92 ILE A O 1
ATOM 722 N N . THR A 1 93 ? 9.526 7.417 -12.053 1.00 93.06 93 THR A N 1
ATOM 723 C CA . THR A 1 93 ? 10.034 8.692 -11.535 1.00 93.06 93 THR A CA 1
ATOM 724 C C . THR A 1 93 ? 8.919 9.453 -10.826 1.00 93.06 93 THR A C 1
ATOM 726 O O . THR A 1 93 ? 7.779 9.477 -11.293 1.00 93.06 93 THR A O 1
ATOM 729 N N . GLY A 1 94 ? 9.226 10.054 -9.680 1.00 92.94 94 GLY A N 1
ATOM 730 C CA . GLY A 1 94 ? 8.228 10.656 -8.806 1.00 92.94 94 GLY A CA 1
ATOM 731 C C . GLY A 1 94 ? 8.816 11.189 -7.507 1.00 92.94 94 GLY A C 1
ATOM 732 O O . GLY A 1 94 ? 10.027 11.291 -7.347 1.00 92.94 94 GLY A O 1
ATOM 733 N N . ASN A 1 95 ? 7.941 11.533 -6.572 1.00 93.19 95 ASN A N 1
ATOM 734 C CA . ASN A 1 95 ? 8.304 12.037 -5.255 1.00 93.19 95 ASN A CA 1
ATOM 735 C C . ASN A 1 95 ? 8.084 10.963 -4.193 1.00 93.19 95 ASN A C 1
ATOM 737 O O . ASN A 1 95 ? 6.988 10.409 -4.088 1.00 93.19 95 ASN A O 1
ATOM 741 N N . VAL A 1 96 ? 9.098 10.724 -3.365 1.00 92.81 96 VAL A N 1
ATOM 742 C CA . VAL A 1 96 ? 8.963 9.923 -2.145 1.00 92.81 96 VAL A CA 1
ATOM 743 C C . VAL A 1 96 ? 8.497 10.827 -1.004 1.00 92.81 96 VAL A C 1
ATOM 745 O O . VAL A 1 96 ? 8.967 11.954 -0.846 1.00 92.81 96 VAL A O 1
ATOM 748 N N . SER A 1 97 ? 7.565 10.331 -0.202 1.00 92.25 97 SER A N 1
ATOM 749 C CA . SER A 1 97 ? 7.070 10.975 1.016 1.00 92.25 97 SER A CA 1
ATOM 750 C C . SER A 1 97 ? 6.692 9.915 2.055 1.00 92.25 97 SER A C 1
ATOM 752 O O . SER A 1 97 ? 6.767 8.719 1.767 1.00 92.25 97 SER A O 1
ATOM 754 N N . GLY A 1 98 ? 6.289 10.351 3.249 1.00 90.19 98 GLY A N 1
ATOM 755 C CA . GLY A 1 98 ? 5.985 9.465 4.372 1.00 90.19 98 GLY A CA 1
ATOM 756 C C . GLY A 1 98 ? 7.178 9.316 5.315 1.00 90.19 98 GLY A C 1
ATOM 757 O O . GLY A 1 98 ? 7.933 10.270 5.507 1.00 90.19 98 GLY A O 1
ATOM 758 N N . ASN A 1 99 ? 7.329 8.136 5.909 1.00 91.00 99 ASN A N 1
ATOM 759 C CA . ASN A 1 99 ? 8.403 7.815 6.854 1.00 91.00 99 ASN A CA 1
ATOM 760 C C . ASN A 1 99 ? 8.959 6.403 6.596 1.00 91.00 99 ASN A C 1
ATOM 762 O O . ASN A 1 99 ? 8.474 5.694 5.713 1.00 91.00 99 ASN A O 1
ATOM 766 N N . ASN A 1 100 ? 9.949 5.980 7.390 1.00 87.31 100 ASN A N 1
ATOM 767 C CA . ASN A 1 100 ? 10.644 4.700 7.221 1.00 87.31 100 ASN A CA 1
ATOM 768 C C . ASN A 1 100 ? 9.734 3.453 7.289 1.00 87.31 100 ASN A C 1
ATOM 770 O O . ASN A 1 100 ? 10.139 2.409 6.778 1.00 87.31 100 ASN A O 1
ATOM 774 N N . ARG A 1 101 ? 8.522 3.574 7.851 1.00 90.31 101 ARG A N 1
ATOM 775 C CA . ARG A 1 101 ? 7.515 2.515 8.053 1.00 90.31 101 ARG A CA 1
ATOM 776 C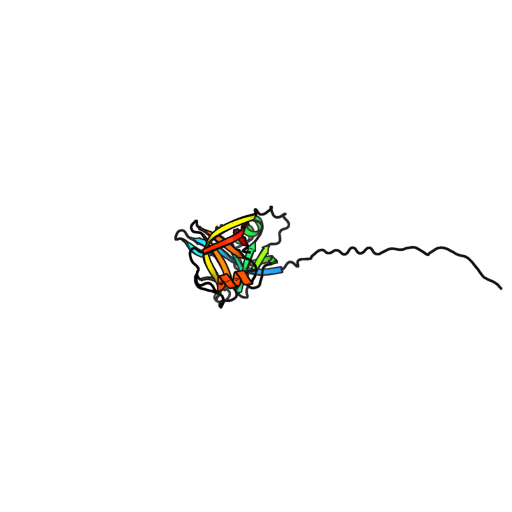 C . ARG A 1 101 ? 6.278 2.629 7.143 1.00 90.31 101 ARG A C 1
ATOM 778 O O . ARG A 1 101 ? 5.443 1.729 7.102 1.00 90.31 101 ARG A O 1
ATOM 785 N N . ALA A 1 102 ? 6.123 3.742 6.425 1.00 93.00 102 ALA A N 1
ATOM 786 C CA . ALA A 1 102 ? 4.973 4.008 5.558 1.00 93.00 102 ALA A CA 1
ATOM 787 C C . ALA A 1 102 ? 5.375 4.933 4.402 1.00 93.00 102 ALA A C 1
ATOM 789 O O . ALA A 1 102 ? 5.162 6.147 4.440 1.00 93.00 102 ALA A O 1
ATOM 790 N N . TRP A 1 103 ? 6.004 4.359 3.375 1.00 94.69 103 TRP A N 1
ATOM 791 C CA . TRP A 1 103 ? 6.476 5.112 2.217 1.00 94.69 103 TRP A CA 1
ATOM 792 C C . TRP A 1 103 ? 5.393 5.283 1.156 1.00 94.69 103 TRP A C 1
ATOM 794 O O . TRP A 1 103 ? 4.771 4.316 0.708 1.00 94.69 103 TRP A O 1
ATOM 804 N N . LEU A 1 104 ? 5.230 6.515 0.681 1.00 94.44 104 LEU A N 1
ATOM 805 C CA . LEU A 1 104 ? 4.363 6.874 -0.437 1.00 94.44 104 LEU A CA 1
ATOM 806 C C . LEU A 1 104 ? 5.213 7.376 -1.606 1.00 94.44 104 LEU A C 1
ATOM 808 O O . LEU A 1 104 ? 5.906 8.389 -1.481 1.00 94.44 104 LEU A O 1
ATOM 812 N N . PHE A 1 105 ? 5.117 6.706 -2.753 1.00 94.94 105 PHE A N 1
ATOM 813 C CA . PHE A 1 105 ? 5.697 7.152 -4.015 1.00 94.94 105 PHE A CA 1
ATOM 814 C C . PHE A 1 105 ? 4.621 7.781 -4.900 1.00 94.94 105 PHE A C 1
ATOM 816 O O . PHE A 1 105 ? 3.740 7.099 -5.425 1.00 94.94 105 PHE A O 1
ATOM 823 N N . SER A 1 106 ? 4.695 9.096 -5.074 1.00 92.50 106 SER A N 1
ATOM 824 C CA . SER A 1 106 ? 3.806 9.851 -5.956 1.00 92.50 106 SER A CA 1
ATOM 825 C C . SER A 1 106 ? 4.452 10.012 -7.329 1.00 92.50 106 SER A C 1
ATOM 827 O O . SER A 1 106 ? 5.400 10.783 -7.470 1.00 92.50 106 SER A O 1
ATOM 829 N N . MET A 1 107 ? 3.951 9.296 -8.334 1.00 90.75 107 MET A N 1
ATOM 830 C CA . MET A 1 107 ? 4.429 9.365 -9.713 1.00 90.75 107 MET A CA 1
ATOM 831 C C . MET A 1 107 ? 4.384 10.797 -10.241 1.00 90.75 107 MET A C 1
ATOM 833 O O . MET A 1 107 ? 3.403 11.521 -10.049 1.00 90.75 107 MET A O 1
ATOM 837 N N . PHE A 1 108 ? 5.450 11.186 -10.932 1.00 85.00 108 PHE A N 1
ATOM 838 C CA . PHE A 1 108 ? 5.494 12.451 -11.641 1.00 85.00 108 PHE A CA 1
ATOM 839 C C . PHE A 1 108 ? 4.494 12.444 -12.802 1.00 85.00 108 PHE A C 1
ATOM 841 O O . PHE A 1 108 ? 4.350 11.448 -13.509 1.00 85.00 108 PHE A O 1
ATOM 848 N N . SER A 1 109 ? 3.819 13.572 -13.005 1.00 74.69 109 SER A N 1
ATOM 849 C CA . SER A 1 109 ? 2.879 13.783 -14.100 1.00 74.69 109 SER A CA 1
ATOM 850 C C . SER A 1 109 ? 2.945 15.227 -14.562 1.00 74.69 109 SER A C 1
ATOM 852 O O . SER A 1 109 ? 2.978 16.140 -13.739 1.00 74.69 109 SER A O 1
ATOM 854 N N . LEU A 1 110 ? 2.927 15.418 -15.879 1.00 69.94 110 LEU A N 1
ATOM 855 C CA . LEU A 1 110 ? 2.775 16.734 -16.501 1.00 69.94 110 LEU A CA 1
ATOM 856 C C . LEU A 1 110 ? 1.309 17.188 -16.528 1.00 69.94 110 LEU A C 1
ATOM 858 O O . LEU A 1 110 ? 1.038 18.381 -16.630 1.00 69.94 110 LEU A O 1
ATOM 862 N N . GLU A 1 111 ? 0.361 16.250 -16.428 1.00 67.56 111 GLU A N 1
ATOM 863 C CA . GLU A 1 111 ? -1.056 16.579 -16.291 1.00 67.56 111 GLU A CA 1
ATOM 864 C C . GLU A 1 111 ? -1.359 17.016 -14.851 1.00 67.56 111 GLU A C 1
ATOM 866 O O . GLU A 1 111 ? -0.920 16.335 -13.911 1.00 67.56 111 GLU A O 1
ATOM 871 N N . PRO A 1 112 ? -2.125 18.106 -14.652 1.00 57.88 112 PRO A N 1
ATOM 872 C CA . PRO A 1 112 ? -2.534 18.535 -13.325 1.00 57.88 112 PRO A CA 1
ATOM 873 C C . PRO A 1 112 ? -3.353 17.430 -12.658 1.00 57.88 112 PRO A C 1
ATOM 875 O O . PRO A 1 112 ? -4.353 16.954 -13.200 1.00 57.88 112 PRO A O 1
ATOM 878 N N . LEU A 1 113 ? -2.920 17.021 -11.465 1.00 62.28 113 LEU A N 1
ATOM 879 C CA . LEU A 1 113 ? -3.656 16.055 -10.660 1.00 62.28 113 LEU A CA 1
ATOM 880 C C . LEU A 1 113 ? -5.052 16.615 -10.384 1.00 62.28 113 LEU A C 1
ATOM 882 O O . LEU A 1 113 ? -5.196 17.747 -9.917 1.00 62.28 113 LEU A O 1
ATOM 886 N N . LYS A 1 114 ? -6.087 15.813 -10.652 1.00 64.31 114 LYS A N 1
ATOM 887 C CA . LYS A 1 114 ? -7.439 16.152 -10.207 1.00 64.31 114 LYS A CA 1
ATOM 888 C C . LYS A 1 114 ? -7.419 16.343 -8.685 1.00 64.31 114 LYS A C 1
ATOM 890 O O . LYS A 1 114 ? -6.712 15.585 -8.009 1.00 64.31 114 LYS A O 1
ATOM 895 N N . PRO A 1 115 ? -8.178 17.314 -8.142 1.00 63.78 115 PRO A N 1
ATOM 896 C CA . PRO A 1 115 ? -8.375 17.416 -6.704 1.00 63.78 115 PRO A CA 1
ATOM 897 C C . PRO A 1 115 ? -8.803 16.049 -6.178 1.00 63.78 115 PRO A C 1
ATOM 899 O O . PRO A 1 115 ? -9.794 15.487 -6.642 1.00 63.78 115 PRO A O 1
ATOM 902 N N . GLN A 1 116 ? -8.003 15.478 -5.283 1.00 69.25 116 GLN A N 1
ATOM 903 C CA . GLN A 1 116 ? -8.345 14.199 -4.683 1.00 69.25 116 GLN A CA 1
ATOM 904 C C . GLN A 1 116 ? -9.377 14.473 -3.601 1.00 69.25 116 GLN A C 1
ATOM 906 O O . GLN A 1 116 ? -9.148 15.310 -2.728 1.00 69.25 116 GLN A O 1
ATOM 911 N N . GLU A 1 117 ? -10.516 13.792 -3.680 1.00 74.94 117 GLU A N 1
ATOM 912 C CA . GLU A 1 117 ? -11.514 13.854 -2.623 1.00 74.94 117 GLU A CA 1
ATOM 913 C C . GLU A 1 117 ? -10.894 13.312 -1.338 1.00 74.94 117 GLU A C 1
ATOM 915 O O . GLU A 1 117 ? -10.383 12.185 -1.299 1.00 74.94 117 GLU A O 1
ATOM 920 N N . THR A 1 118 ? -10.927 14.140 -0.297 1.00 85.75 118 THR A N 1
ATOM 921 C CA . THR A 1 118 ? -10.511 13.764 1.045 1.00 85.75 118 THR A CA 1
ATOM 922 C C . THR A 1 118 ? -11.699 13.808 1.987 1.00 85.75 118 THR A C 1
ATOM 924 O O . THR A 1 118 ? -12.534 14.711 1.929 1.00 85.75 118 THR A O 1
ATOM 927 N N . ALA A 1 119 ? -11.797 12.809 2.857 1.00 90.00 119 ALA A N 1
ATOM 928 C CA . ALA A 1 119 ? -12.848 12.745 3.863 1.00 90.00 119 ALA A CA 1
ATOM 929 C C . ALA A 1 119 ? -12.308 12.112 5.140 1.00 90.00 119 ALA A C 1
ATOM 931 O O . ALA A 1 119 ? -11.658 11.066 5.087 1.00 90.00 119 ALA A O 1
ATOM 932 N N . LYS A 1 120 ? -12.618 12.714 6.290 1.00 93.69 120 LYS A N 1
ATOM 933 C CA . LYS A 1 120 ? -12.354 12.090 7.587 1.00 93.69 120 LYS A CA 1
ATOM 934 C C . LYS A 1 120 ? -13.325 10.928 7.783 1.00 93.69 120 LYS A C 1
ATOM 936 O O . LYS A 1 120 ? -14.534 11.116 7.631 1.00 93.69 120 LYS A O 1
ATOM 941 N N . LYS A 1 121 ? -12.807 9.733 8.066 1.00 95.44 121 LYS A N 1
ATOM 942 C CA . LYS A 1 121 ? -13.600 8.503 8.158 1.00 95.44 121 LYS A CA 1
ATOM 943 C C . LYS A 1 121 ? -13.135 7.559 9.267 1.00 95.44 121 LYS A C 1
ATOM 945 O O . LYS A 1 121 ? -11.954 7.449 9.579 1.00 95.44 121 LYS A O 1
ATOM 950 N N . ILE A 1 122 ? -14.157 6.878 9.775 1.00 96.56 122 ILE A N 1
ATOM 951 C CA . ILE A 1 122 ? -14.236 5.555 10.399 1.00 96.56 122 ILE A CA 1
ATOM 952 C C . ILE A 1 122 ? -13.879 4.378 9.479 1.00 96.56 122 ILE A C 1
ATOM 954 O O . ILE A 1 122 ? -14.780 4.019 8.726 1.00 96.56 122 ILE A O 1
ATOM 958 N N . ILE A 1 123 ? -12.671 3.803 9.437 1.00 97.31 123 ILE A N 1
ATOM 959 C CA . ILE A 1 123 ? -12.440 2.577 8.637 1.00 97.31 123 ILE A CA 1
ATOM 960 C C . ILE A 1 123 ? -12.354 1.363 9.553 1.00 97.31 123 ILE A C 1
ATOM 962 O O . ILE A 1 123 ? -11.483 1.303 10.418 1.00 97.31 123 ILE A O 1
ATOM 966 N N . GLU A 1 124 ? -13.248 0.400 9.339 1.00 97.62 124 GLU A N 1
ATOM 967 C CA . GLU A 1 124 ? -13.293 -0.859 10.080 1.00 97.62 124 GLU A CA 1
ATOM 968 C C . GLU A 1 124 ? -12.831 -2.024 9.209 1.00 97.62 124 GLU A C 1
ATOM 970 O O . GLU A 1 124 ? -13.234 -2.139 8.051 1.00 97.62 124 GLU A O 1
ATOM 975 N N . GLY A 1 125 ? -11.982 -2.894 9.750 1.00 96.88 125 GLY A N 1
ATOM 976 C CA . GLY A 1 125 ? -11.467 -4.024 8.985 1.00 96.88 125 GLY A CA 1
ATOM 977 C C . GLY A 1 125 ? -10.304 -4.752 9.637 1.00 96.88 125 GLY A C 1
ATOM 978 O O . GLY A 1 125 ? -10.012 -4.571 10.816 1.00 96.88 125 GLY A O 1
ATOM 979 N N . ASP A 1 126 ? -9.626 -5.574 8.847 1.00 97.12 126 ASP A N 1
ATOM 980 C CA . ASP A 1 126 ? -8.490 -6.374 9.290 1.00 97.12 126 ASP A CA 1
ATOM 981 C C . ASP A 1 126 ? -7.173 -5.735 8.832 1.00 97.12 126 ASP A C 1
ATOM 983 O O . ASP A 1 126 ? -7.016 -5.406 7.654 1.00 97.12 126 ASP A O 1
ATOM 987 N N . ILE A 1 127 ? -6.210 -5.577 9.744 1.00 97.12 127 ILE A N 1
ATOM 988 C CA . ILE A 1 127 ? -4.879 -5.055 9.414 1.00 97.12 127 ILE A CA 1
ATOM 989 C C . ILE A 1 127 ? -3.994 -6.181 8.889 1.00 97.12 127 ILE A C 1
ATOM 991 O O . ILE A 1 127 ? -3.730 -7.182 9.565 1.00 97.12 127 ILE A O 1
ATOM 995 N N . VAL A 1 128 ? -3.426 -5.946 7.716 1.00 96.00 128 VAL A N 1
ATOM 996 C CA . VAL A 1 128 ? -2.524 -6.856 7.024 1.00 96.00 128 VAL A CA 1
ATOM 997 C C . VAL A 1 128 ? -1.186 -6.159 6.794 1.00 96.00 128 VAL A C 1
ATOM 999 O O . VAL A 1 128 ? -1.139 -5.041 6.276 1.00 96.00 128 VAL A O 1
ATOM 1002 N N . CYS A 1 129 ? -0.091 -6.819 7.174 1.00 94.62 129 CYS A N 1
ATOM 1003 C CA . CYS A 1 129 ? 1.252 -6.400 6.786 1.00 94.62 129 CYS A CA 1
ATOM 1004 C C . CYS A 1 129 ? 1.645 -7.063 5.468 1.00 94.62 129 CYS A C 1
ATOM 1006 O O . CYS A 1 129 ? 1.308 -8.217 5.196 1.00 94.62 129 CYS A O 1
ATOM 1008 N N . LEU A 1 130 ? 2.386 -6.314 4.667 1.00 93.69 130 LEU A N 1
ATOM 1009 C CA . LEU A 1 130 ? 2.880 -6.698 3.358 1.00 93.69 130 LEU A CA 1
ATOM 1010 C C . LEU A 1 130 ? 4.400 -6.720 3.448 1.00 93.69 130 LEU A C 1
ATOM 1012 O O . LEU A 1 130 ? 5.054 -5.682 3.342 1.00 93.69 130 LEU A O 1
ATOM 1016 N N . ILE A 1 131 ? 4.940 -7.901 3.730 1.00 90.25 131 ILE A N 1
ATOM 1017 C CA . ILE A 1 131 ? 6.359 -8.112 4.001 1.00 90.25 131 ILE A CA 1
ATOM 1018 C C . ILE A 1 131 ? 7.060 -8.413 2.685 1.00 90.25 131 ILE A C 1
ATOM 1020 O O . ILE A 1 131 ? 6.673 -9.329 1.958 1.00 90.25 131 ILE A O 1
ATOM 1024 N N . SER A 1 132 ? 8.108 -7.656 2.385 1.00 87.06 132 SER A N 1
ATOM 1025 C CA . SER A 1 132 ? 8.961 -7.960 1.247 1.00 87.06 132 SER A CA 1
ATOM 1026 C C . SER A 1 132 ? 9.767 -9.229 1.520 1.00 87.06 132 SER A C 1
ATOM 1028 O O . SER A 1 132 ? 10.547 -9.282 2.468 1.00 87.06 132 SER A O 1
ATOM 1030 N N . SER A 1 133 ? 9.623 -10.238 0.664 1.00 81.62 133 SER A N 1
ATOM 1031 C CA . SER A 1 133 ? 10.430 -11.457 0.709 1.00 81.62 133 SER A CA 1
ATOM 1032 C C . SER A 1 133 ? 11.216 -11.618 -0.594 1.00 81.62 133 SER A C 1
ATOM 1034 O O . SER A 1 133 ? 10.602 -11.622 -1.665 1.00 81.62 133 SER A O 1
ATOM 1036 N N . PRO A 1 134 ? 12.556 -11.726 -0.549 1.00 76.06 134 PRO A N 1
ATOM 1037 C CA . PRO A 1 134 ? 13.345 -12.017 -1.739 1.00 76.06 134 PRO A CA 1
ATOM 1038 C C . PRO A 1 134 ? 13.109 -13.463 -2.214 1.00 76.06 134 PRO A C 1
ATOM 1040 O O . PRO A 1 134 ? 13.176 -14.402 -1.425 1.00 76.06 134 PRO A O 1
ATOM 1043 N N . ASP A 1 135 ? 12.882 -13.647 -3.516 1.00 72.38 135 ASP A N 1
ATOM 1044 C CA . ASP A 1 135 ? 12.787 -14.946 -4.208 1.00 72.38 135 ASP A CA 1
ATOM 1045 C C . ASP A 1 135 ? 13.730 -14.937 -5.426 1.00 72.38 135 ASP A C 1
ATOM 1047 O O . ASP A 1 135 ? 13.334 -14.687 -6.569 1.00 72.38 135 ASP A O 1
ATOM 1051 N N . GLY A 1 136 ? 15.029 -15.119 -5.173 1.00 67.50 136 GLY A N 1
ATOM 1052 C CA . GLY A 1 136 ? 16.074 -14.941 -6.186 1.00 67.50 136 GLY A CA 1
ATOM 1053 C C . GLY A 1 136 ? 16.203 -13.473 -6.610 1.00 67.50 136 GLY A C 1
ATOM 1054 O O . GLY A 1 136 ? 16.407 -12.605 -5.772 1.00 67.50 136 GLY A O 1
ATOM 1055 N N . GLU A 1 137 ? 16.056 -13.180 -7.907 1.00 61.41 137 GLU A N 1
ATOM 1056 C CA . GLU A 1 137 ? 16.009 -11.801 -8.442 1.00 61.41 137 GLU A CA 1
ATOM 1057 C C . GLU A 1 137 ? 14.638 -11.123 -8.260 1.00 61.41 137 GLU A C 1
ATOM 1059 O O . GLU A 1 137 ? 14.383 -10.034 -8.779 1.00 61.41 137 GLU A O 1
ATOM 1064 N N . LYS A 1 138 ? 13.708 -11.794 -7.583 1.00 65.81 138 LYS A N 1
ATOM 1065 C CA . LYS A 1 138 ? 12.333 -11.341 -7.417 1.00 65.81 138 LYS A CA 1
ATOM 1066 C C . LYS A 1 138 ? 12.123 -10.839 -6.005 1.00 65.81 138 LYS A C 1
ATOM 1068 O O . LYS A 1 138 ? 12.792 -11.264 -5.068 1.00 65.81 138 LYS A O 1
ATOM 1073 N N . VAL A 1 139 ? 11.093 -10.024 -5.857 1.00 73.12 139 VAL A N 1
ATOM 1074 C CA . VAL A 1 139 ? 10.521 -9.713 -4.556 1.00 73.12 139 VAL A CA 1
ATOM 1075 C C . VAL A 1 139 ? 9.077 -10.206 -4.543 1.00 73.12 139 VAL A C 1
ATOM 1077 O O . VAL A 1 139 ? 8.414 -10.216 -5.582 1.00 73.12 139 VAL A O 1
ATOM 1080 N N . LEU A 1 140 ? 8.601 -10.679 -3.399 1.00 76.94 140 LEU A N 1
ATOM 1081 C CA . LEU A 1 140 ? 7.209 -11.039 -3.151 1.00 76.94 140 LEU A CA 1
ATOM 1082 C C . LEU A 1 140 ? 6.663 -10.127 -2.056 1.00 76.94 140 LEU A C 1
ATOM 1084 O O . LEU A 1 140 ? 7.363 -9.864 -1.082 1.00 76.94 140 LEU A O 1
ATOM 1088 N N . ALA A 1 141 ? 5.414 -9.684 -2.186 1.00 79.12 141 ALA A N 1
ATOM 1089 C CA . ALA A 1 141 ? 4.696 -9.084 -1.068 1.00 79.12 141 ALA A CA 1
ATOM 1090 C C . ALA A 1 141 ? 3.948 -10.196 -0.319 1.00 79.12 141 ALA A C 1
ATOM 1092 O O . ALA A 1 141 ? 2.885 -10.653 -0.744 1.00 79.12 141 ALA A O 1
ATOM 1093 N N . VAL A 1 142 ? 4.543 -10.674 0.771 1.00 82.31 142 VAL A N 1
ATOM 1094 C CA . VAL A 1 142 ? 3.980 -11.721 1.625 1.00 82.31 142 VAL A CA 1
ATOM 1095 C C . VAL A 1 142 ? 2.959 -11.107 2.574 1.00 82.31 142 VAL A C 1
ATOM 1097 O O . VAL A 1 142 ? 3.224 -10.114 3.247 1.00 82.31 142 VAL A O 1
ATOM 1100 N N . ILE A 1 143 ? 1.784 -11.722 2.626 1.00 88.00 143 ILE A N 1
ATOM 1101 C CA . ILE A 1 143 ? 0.664 -11.310 3.468 1.00 88.00 143 ILE A CA 1
ATOM 1102 C C . ILE A 1 143 ? 0.872 -11.864 4.880 1.00 88.00 143 ILE A C 1
ATOM 1104 O O . ILE A 1 143 ? 0.955 -13.079 5.053 1.00 88.00 143 ILE A O 1
ATOM 1108 N N . SER A 1 144 ? 0.918 -10.988 5.884 1.00 87.50 144 SER A N 1
ATOM 1109 C CA . SER A 1 144 ? 0.928 -11.370 7.300 1.00 87.50 144 SER A CA 1
ATOM 1110 C C . SER A 1 144 ? -0.227 -10.717 8.052 1.00 87.50 144 SER A C 1
ATOM 1112 O O . SER A 1 144 ? -0.457 -9.511 7.947 1.00 87.50 144 SER A O 1
ATOM 1114 N N . THR A 1 145 ? -0.941 -11.516 8.838 1.00 89.06 145 THR A N 1
ATOM 1115 C CA . THR A 1 145 ? -1.972 -11.050 9.777 1.00 89.06 145 THR A CA 1
ATOM 1116 C C . THR A 1 145 ? -1.459 -10.946 11.211 1.00 89.06 145 THR A C 1
ATOM 1118 O O . THR A 1 145 ? -2.228 -10.585 12.093 1.00 89.06 145 THR A O 1
ATOM 1121 N N . GLU A 1 146 ? -0.183 -11.256 11.444 1.00 92.56 146 GLU A N 1
ATOM 1122 C CA . GLU A 1 146 ? 0.485 -11.159 12.744 1.00 92.56 146 GLU A CA 1
ATOM 1123 C C . GLU A 1 146 ? 1.144 -9.779 12.931 1.00 92.56 146 GLU A C 1
ATOM 1125 O O . GLU A 1 146 ? 1.346 -9.058 11.942 1.00 92.56 146 GLU A O 1
ATOM 1130 N N . PRO A 1 147 ? 1.517 -9.401 14.171 1.00 93.62 147 PRO A N 1
ATOM 1131 C CA . PRO A 1 147 ? 2.409 -8.270 14.411 1.00 93.62 147 PRO A CA 1
ATOM 1132 C C . PRO A 1 147 ? 3.659 -8.345 13.529 1.00 93.62 147 PRO A C 1
ATOM 1134 O O . PRO A 1 147 ? 4.222 -9.420 13.306 1.00 93.62 147 PRO A O 1
ATOM 1137 N N . CYS A 1 148 ? 4.098 -7.200 13.015 1.00 92.88 148 CYS A N 1
ATOM 1138 C CA . CYS A 1 148 ? 5.154 -7.150 12.005 1.00 92.88 148 CYS A CA 1
ATOM 1139 C C . CYS A 1 148 ? 6.292 -6.175 12.319 1.00 92.88 148 CYS A C 1
ATOM 1141 O O . CYS A 1 148 ? 7.157 -5.990 11.466 1.00 92.88 148 CYS A O 1
ATOM 1143 N N . SER A 1 149 ? 6.361 -5.645 13.548 1.00 88.69 149 SER A N 1
ATOM 1144 C CA . SER A 1 149 ? 7.409 -4.703 13.985 1.00 88.69 149 SER A CA 1
ATOM 1145 C C . SER A 1 149 ? 8.837 -5.186 13.722 1.00 88.69 149 SER A C 1
ATOM 1147 O O . SER A 1 149 ? 9.703 -4.374 13.420 1.00 88.69 149 SER A O 1
ATOM 1149 N N . GLU A 1 150 ? 9.066 -6.500 13.799 1.00 87.56 150 GLU A N 1
ATOM 1150 C CA . GLU A 1 150 ? 10.383 -7.127 13.620 1.00 87.56 150 GLU A CA 1
ATOM 1151 C C . GLU A 1 150 ? 10.733 -7.437 12.150 1.00 87.56 150 GLU A C 1
ATOM 1153 O O . GLU A 1 150 ? 11.841 -7.879 11.860 1.00 87.56 150 GLU A O 1
ATOM 1158 N N . ASN A 1 151 ? 9.798 -7.248 11.210 1.00 83.88 151 ASN A N 1
ATOM 1159 C CA . ASN A 1 151 ? 9.924 -7.705 9.820 1.00 83.88 151 ASN A CA 1
ATOM 1160 C C . ASN A 1 151 ? 10.068 -6.536 8.836 1.00 83.88 151 ASN A C 1
ATOM 1162 O O . ASN A 1 151 ? 9.286 -6.393 7.895 1.00 83.88 151 ASN A O 1
ATOM 1166 N N . GLU A 1 152 ? 11.033 -5.653 9.063 1.00 84.25 152 GLU A N 1
ATOM 1167 C CA . GLU A 1 152 ? 11.316 -4.524 8.171 1.00 84.25 152 GLU A CA 1
ATOM 1168 C C . GLU A 1 152 ? 12.133 -4.923 6.927 1.00 84.25 152 GLU A C 1
ATOM 1170 O O . GLU A 1 152 ? 13.008 -5.785 7.017 1.00 84.25 152 GLU A O 1
ATOM 1175 N N . PRO A 1 153 ? 11.944 -4.240 5.782 1.00 87.81 153 PRO A N 1
ATOM 1176 C CA . PRO A 1 153 ? 10.898 -3.254 5.493 1.00 87.81 153 PRO A CA 1
ATOM 1177 C C . PRO A 1 153 ? 9.571 -3.915 5.055 1.00 87.81 153 PRO A C 1
ATOM 1179 O O . PRO A 1 153 ? 9.556 -4.900 4.316 1.00 87.81 153 PRO A O 1
ATOM 1182 N N . HIS A 1 154 ? 8.437 -3.338 5.461 1.00 91.88 154 HIS A N 1
ATOM 1183 C CA . HIS A 1 154 ? 7.093 -3.806 5.096 1.00 91.88 154 HIS A CA 1
ATOM 1184 C C . HIS A 1 154 ? 6.120 -2.630 4.907 1.00 91.88 154 HIS A C 1
ATOM 1186 O O . HIS A 1 154 ? 6.439 -1.484 5.220 1.00 91.88 154 HIS A O 1
ATOM 1192 N N . ALA A 1 155 ? 4.948 -2.908 4.337 1.00 94.50 155 ALA A N 1
ATOM 1193 C CA . ALA A 1 155 ? 3.851 -1.950 4.198 1.00 94.50 155 ALA A CA 1
ATOM 1194 C C . ALA A 1 155 ? 2.593 -2.445 4.918 1.00 94.50 155 ALA A C 1
ATOM 1196 O O . ALA A 1 155 ? 2.493 -3.612 5.296 1.00 94.50 155 ALA A O 1
ATOM 1197 N N . HIS A 1 156 ? 1.616 -1.557 5.075 1.00 96.31 156 HIS A N 1
ATOM 1198 C C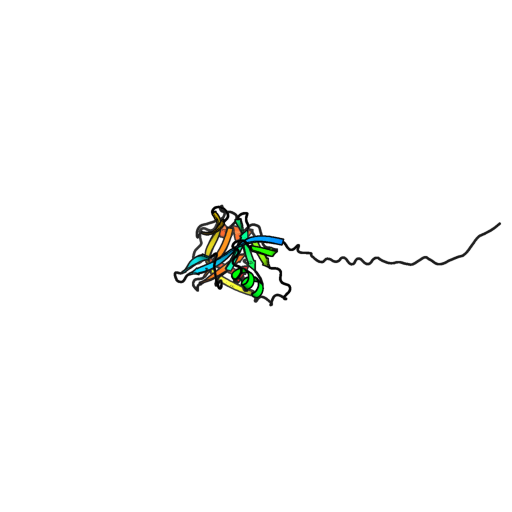A . HIS A 1 156 ? 0.410 -1.808 5.853 1.00 96.31 156 HIS A CA 1
ATOM 1199 C C . HIS A 1 156 ? -0.839 -1.527 5.035 1.00 96.31 156 HIS A C 1
ATOM 1201 O O . HIS A 1 156 ? -0.939 -0.488 4.376 1.00 96.31 156 HIS A O 1
ATOM 1207 N N . VAL A 1 157 ? -1.814 -2.424 5.126 1.00 97.31 157 VAL A N 1
ATOM 1208 C CA . VAL A 1 157 ? -3.156 -2.196 4.594 1.00 97.31 157 VAL A CA 1
ATOM 1209 C C . VAL A 1 157 ? -4.216 -2.580 5.618 1.00 97.31 157 VAL A C 1
ATOM 1211 O O . VAL A 1 157 ? -3.981 -3.433 6.473 1.00 97.31 157 VAL A O 1
ATOM 1214 N N . ILE A 1 158 ? -5.390 -1.964 5.514 1.00 97.56 158 ILE A N 1
ATOM 1215 C CA . ILE A 1 158 ? -6.611 -2.420 6.179 1.00 97.56 158 ILE A CA 1
ATOM 1216 C C . ILE A 1 158 ? -7.588 -2.922 5.118 1.00 97.56 158 ILE A C 1
ATOM 1218 O O . ILE A 1 158 ? -7.852 -2.236 4.126 1.00 97.56 158 ILE A O 1
ATOM 1222 N N . LYS A 1 159 ? -8.082 -4.144 5.318 1.00 96.44 159 LYS A N 1
ATOM 1223 C CA . LYS A 1 159 ? -9.074 -4.804 4.470 1.00 96.44 159 LYS A CA 1
ATOM 1224 C C . LYS A 1 159 ? -10.442 -4.694 5.121 1.00 96.44 159 LYS A C 1
ATOM 1226 O O . LYS A 1 159 ? -10.642 -5.239 6.205 1.00 96.44 159 LYS A O 1
ATOM 1231 N N . THR A 1 160 ? -11.384 -4.039 4.459 1.00 96.88 160 THR A N 1
ATOM 1232 C CA . THR A 1 160 ? -12.744 -3.895 4.979 1.00 96.88 160 THR A CA 1
ATOM 1233 C C . THR A 1 160 ? -13.621 -5.112 4.653 1.00 96.88 160 THR A C 1
ATOM 1235 O O . THR A 1 160 ? -13.310 -5.870 3.724 1.00 96.88 160 THR A O 1
ATOM 1238 N N . PRO A 1 161 ? -14.724 -5.338 5.390 1.00 94.19 161 PRO A N 1
ATOM 1239 C CA . PRO A 1 161 ? -15.660 -6.427 5.102 1.00 94.19 161 PRO A CA 1
ATOM 1240 C C . PRO A 1 161 ? -16.235 -6.382 3.679 1.00 94.19 161 PRO A C 1
ATOM 1242 O O . PRO A 1 161 ? -16.398 -7.426 3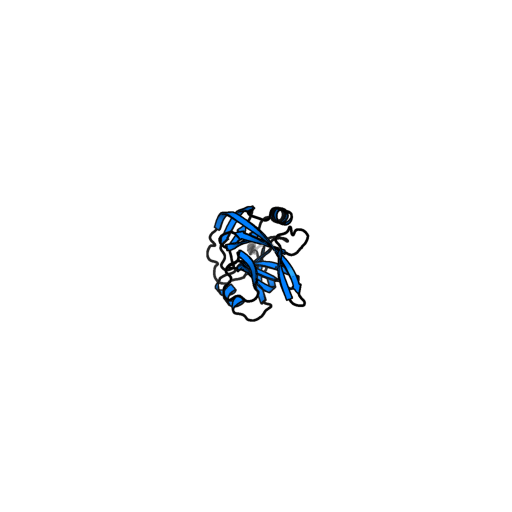.048 1.00 94.19 161 PRO A O 1
ATOM 1245 N N . GLU A 1 162 ? -16.489 -5.185 3.146 1.00 93.81 162 GLU A N 1
ATOM 1246 C CA . GLU A 1 162 ? -17.009 -4.960 1.792 1.00 93.81 162 GLU A CA 1
ATOM 1247 C C . GLU A 1 162 ? -15.966 -5.137 0.676 1.00 93.81 162 GLU A C 1
ATOM 1249 O O . GLU A 1 162 ? -16.289 -4.983 -0.501 1.00 93.81 162 GLU A O 1
ATOM 1254 N N . GLY A 1 163 ? -14.725 -5.477 1.024 1.00 94.31 163 GLY A N 1
ATOM 1255 C CA . GLY A 1 163 ? -13.690 -5.828 0.056 1.00 94.31 163 GLY A CA 1
ATOM 1256 C C . GLY A 1 163 ? -12.789 -4.689 -0.391 1.00 94.31 163 GLY A C 1
ATOM 1257 O O . GLY A 1 163 ? -12.007 -4.867 -1.326 1.00 94.31 163 GLY A O 1
ATOM 1258 N N . THR A 1 164 ? -12.858 -3.533 0.270 1.00 95.94 164 THR A N 1
ATOM 1259 C CA . THR A 1 164 ? -11.963 -2.416 -0.038 1.00 95.94 164 THR A CA 1
ATOM 1260 C C . THR A 1 164 ? -10.643 -2.581 0.712 1.00 95.94 164 THR A C 1
ATOM 1262 O O . THR A 1 164 ? -10.618 -2.866 1.909 1.00 95.94 164 THR A O 1
ATOM 1265 N N . ILE A 1 165 ? -9.528 -2.378 0.009 1.00 97.31 165 ILE A N 1
ATOM 1266 C CA . ILE A 1 165 ? -8.187 -2.329 0.598 1.00 97.31 165 ILE A CA 1
ATOM 1267 C C . ILE A 1 165 ? -7.748 -0.871 0.677 1.00 97.31 165 ILE A C 1
ATOM 1269 O O . ILE A 1 165 ? -7.694 -0.199 -0.350 1.00 97.31 165 ILE A O 1
ATOM 1273 N N . TYR A 1 166 ? -7.388 -0.402 1.871 1.00 97.75 166 TYR A N 1
ATOM 1274 C CA . TYR A 1 166 ? -6.768 0.908 2.075 1.00 97.75 166 TYR A CA 1
ATOM 1275 C C . TYR A 1 166 ? -5.314 0.732 2.486 1.00 97.75 166 TYR A C 1
ATOM 1277 O O . TYR A 1 166 ? -5.035 -0.011 3.425 1.00 97.75 166 TYR A O 1
ATOM 1285 N N . SER A 1 167 ? -4.384 1.450 1.857 1.00 97.62 167 SER A N 1
ATOM 1286 C CA . SER A 1 167 ? -3.018 1.542 2.387 1.00 97.62 167 SER A CA 1
ATOM 1287 C C . SER A 1 167 ? -3.005 2.443 3.617 1.00 97.62 167 SER A C 1
ATOM 1289 O O . SER A 1 167 ? -3.568 3.538 3.561 1.00 97.62 167 SER A O 1
ATOM 1291 N N . ILE A 1 168 ? -2.339 2.026 4.689 1.00 97.81 168 ILE A N 1
ATOM 1292 C CA . ILE A 1 168 ? -2.266 2.783 5.942 1.00 97.81 168 ILE A CA 1
ATOM 1293 C C . ILE A 1 168 ? -0.984 3.619 5.958 1.00 97.81 168 ILE A C 1
ATOM 1295 O O . ILE A 1 168 ? 0.112 3.096 5.765 1.00 97.81 168 ILE A O 1
ATOM 1299 N N . HIS A 1 169 ? -1.134 4.919 6.194 1.00 96.94 169 HIS A N 1
ATOM 1300 C CA . HIS A 1 169 ? -0.055 5.905 6.277 1.00 96.94 169 HIS A CA 1
ATOM 1301 C C . HIS A 1 169 ? -0.328 6.855 7.438 1.00 96.94 169 HIS A C 1
ATOM 1303 O O . HIS A 1 169 ? -1.480 7.052 7.797 1.00 96.94 169 HIS A O 1
ATOM 1309 N N . GLY A 1 170 ? 0.698 7.477 8.010 1.00 95.25 170 GLY A N 1
ATOM 1310 C CA . GLY A 1 170 ? 0.537 8.408 9.130 1.00 95.25 170 GLY A CA 1
ATOM 1311 C C . GLY A 1 170 ? 1.870 8.735 9.801 1.00 95.25 170 GLY A C 1
ATOM 1312 O O . GLY A 1 170 ? 2.924 8.400 9.249 1.00 95.25 170 GLY A O 1
ATOM 1313 N N . PRO A 1 171 ? 1.852 9.387 10.975 1.00 95.25 171 PRO A N 1
ATOM 1314 C CA . PRO A 1 171 ? 3.036 9.566 11.810 1.00 95.25 171 PRO A CA 1
ATOM 1315 C C . PRO A 1 171 ? 3.703 8.226 12.145 1.00 95.25 171 PRO A C 1
ATOM 1317 O O . PRO A 1 171 ? 3.021 7.222 12.348 1.00 95.25 171 PRO A O 1
ATOM 1320 N N . GLU A 1 172 ? 5.036 8.203 12.227 1.00 94.62 172 GLU A N 1
ATOM 1321 C CA . GLU A 1 172 ? 5.803 6.969 12.466 1.00 94.62 172 GLU A CA 1
ATOM 1322 C C . GLU A 1 172 ? 5.371 6.262 13.757 1.00 94.62 172 GLU A C 1
ATOM 1324 O O . GLU A 1 172 ? 5.151 5.056 13.754 1.00 94.62 172 GLU A O 1
ATOM 1329 N N . GLU A 1 173 ? 5.141 7.018 14.831 1.00 95.00 173 GLU A N 1
ATOM 1330 C CA . GLU A 1 173 ? 4.639 6.507 16.112 1.00 95.00 173 GLU A CA 1
ATOM 1331 C C . GLU A 1 173 ? 3.319 5.731 15.982 1.00 95.00 173 GLU A C 1
ATOM 1333 O O . GLU A 1 173 ? 3.180 4.654 16.561 1.00 95.00 173 GLU A O 1
ATOM 1338 N N . LYS A 1 174 ? 2.385 6.211 15.151 1.00 95.81 174 LYS A N 1
ATOM 1339 C CA . LYS A 1 174 ? 1.097 5.549 14.905 1.00 95.81 174 LYS A CA 1
ATOM 1340 C C . LYS A 1 174 ? 1.238 4.279 14.085 1.00 95.81 174 LYS A C 1
ATOM 1342 O O . LYS A 1 174 ? 0.550 3.294 14.348 1.00 95.81 174 LYS A O 1
ATOM 1347 N N . ILE A 1 175 ? 2.150 4.277 13.119 1.00 96.38 175 ILE A N 1
ATOM 1348 C CA . ILE A 1 175 ? 2.450 3.068 12.352 1.00 96.38 175 ILE A CA 1
ATOM 1349 C C . ILE A 1 175 ? 3.102 2.016 13.259 1.00 96.38 175 ILE A C 1
ATOM 1351 O O . ILE A 1 175 ? 2.675 0.865 13.260 1.00 96.38 175 ILE A O 1
ATOM 1355 N N . VAL A 1 176 ? 4.032 2.417 14.130 1.00 95.19 176 VAL A N 1
ATOM 1356 C CA . VAL A 1 176 ? 4.668 1.516 15.106 1.00 95.19 176 VAL A CA 1
ATOM 1357 C C . VAL A 1 176 ? 3.658 0.937 16.112 1.00 95.19 176 VAL A C 1
ATOM 1359 O O . VAL A 1 176 ? 3.779 -0.229 16.496 1.00 95.19 176 VAL A O 1
ATOM 1362 N N . GLU A 1 177 ? 2.649 1.704 16.541 1.00 94.81 177 GLU A N 1
ATOM 1363 C CA . GLU A 1 177 ? 1.537 1.185 17.361 1.00 94.81 177 GLU A CA 1
ATOM 1364 C C . GLU A 1 177 ? 0.782 0.054 16.633 1.00 94.81 177 GLU A C 1
ATOM 1366 O O . GLU A 1 177 ? 0.520 -1.002 17.218 1.00 94.81 177 GLU A O 1
ATOM 1371 N N . ILE A 1 178 ? 0.487 0.239 15.342 1.00 94.69 178 ILE A N 1
ATOM 1372 C CA . ILE A 1 178 ? -0.192 -0.757 14.497 1.00 94.69 178 ILE A CA 1
ATOM 1373 C C . ILE A 1 178 ? 0.662 -2.016 14.299 1.00 94.69 178 ILE A C 1
ATOM 1375 O O . ILE A 1 178 ? 0.146 -3.136 14.377 1.00 94.69 178 ILE A O 1
ATOM 1379 N N . GLU A 1 179 ? 1.961 -1.846 14.058 1.00 95.00 179 GLU A N 1
ATOM 1380 C CA . GLU A 1 179 ? 2.920 -2.936 13.842 1.00 95.00 179 GLU A CA 1
ATOM 1381 C C . GLU A 1 179 ? 3.025 -3.881 15.038 1.00 95.00 179 GLU A C 1
ATOM 1383 O O . GLU A 1 179 ? 3.145 -5.095 14.857 1.00 95.00 179 GLU A O 1
ATOM 1388 N N . LYS A 1 180 ? 2.989 -3.320 16.252 1.00 94.94 180 LYS A N 1
ATOM 1389 C CA . LYS A 1 180 ? 3.131 -4.056 17.517 1.00 94.94 180 LYS A CA 1
ATOM 1390 C C . LYS A 1 180 ? 1.826 -4.678 18.003 1.00 94.94 180 LYS A C 1
ATOM 1392 O O . LYS A 1 180 ? 1.857 -5.602 18.814 1.00 94.94 180 LYS A O 1
ATOM 1397 N N . SER A 1 181 ? 0.684 -4.156 17.560 1.00 93.88 181 SER A N 1
ATOM 1398 C CA . SER A 1 181 ? -0.625 -4.624 18.007 1.00 93.88 181 SER A CA 1
ATOM 1399 C C . SER A 1 181 ? -0.869 -6.071 17.584 1.00 93.88 181 SER A C 1
ATOM 1401 O O . SER A 1 181 ? -0.826 -6.392 16.402 1.00 93.88 181 SER A O 1
ATOM 1403 N N . SER A 1 182 ? -1.222 -6.933 18.538 1.00 94.00 182 SER A N 1
ATOM 1404 C CA . SER A 1 182 ? -1.784 -8.263 18.259 1.00 94.00 182 SER A CA 1
ATOM 1405 C C . SER A 1 182 ? -3.277 -8.218 17.921 1.00 94.00 182 SER A C 1
ATOM 1407 O O . SER A 1 182 ? -3.822 -9.190 17.399 1.00 94.00 182 SER A O 1
ATOM 1409 N N . ASN A 1 183 ? -3.952 -7.089 18.173 1.00 94.44 183 ASN A N 1
ATOM 1410 C CA . ASN A 1 183 ? -5.320 -6.882 17.721 1.00 94.44 183 ASN A CA 1
ATOM 1411 C C . ASN A 1 183 ? -5.313 -6.454 16.251 1.00 94.44 183 ASN A C 1
ATOM 1413 O O . ASN A 1 183 ? -4.995 -5.307 15.927 1.00 94.44 183 ASN A O 1
ATOM 1417 N N . ARG A 1 184 ? -5.625 -7.409 15.374 1.00 94.62 184 ARG A N 1
ATOM 1418 C CA . ARG A 1 184 ? -5.496 -7.272 13.917 1.00 94.62 184 ARG A CA 1
ATOM 1419 C C . ARG A 1 184 ? -6.814 -7.457 13.174 1.00 94.62 184 ARG A C 1
ATOM 1421 O O . ARG A 1 184 ? -6.853 -7.175 11.984 1.00 94.62 184 ARG A O 1
ATOM 1428 N N . LYS A 1 185 ? -7.869 -7.922 13.851 1.00 95.88 185 LYS A N 1
ATOM 1429 C CA . LYS A 1 185 ? -9.175 -8.209 13.246 1.00 95.88 185 LYS A CA 1
ATOM 1430 C C . LYS A 1 185 ? -10.234 -7.223 13.708 1.00 95.88 185 LYS A C 1
ATOM 1432 O O . LYS A 1 185 ? -10.284 -6.929 14.900 1.00 95.88 185 LYS A O 1
ATOM 1437 N N . ASN A 1 186 ? -11.102 -6.789 12.795 1.00 94.94 186 ASN A N 1
ATOM 1438 C CA . ASN A 1 186 ? -12.186 -5.834 13.071 1.00 94.94 186 ASN A CA 1
ATOM 1439 C C . ASN A 1 186 ? -11.711 -4.602 13.868 1.00 94.94 186 ASN A C 1
ATOM 1441 O O . ASN A 1 186 ? -12.354 -4.174 14.828 1.00 94.94 186 ASN A O 1
ATOM 1445 N N . VAL A 1 187 ? -10.541 -4.072 13.517 1.00 96.56 187 VAL A N 1
ATOM 1446 C CA . VAL A 1 187 ? -10.022 -2.840 14.111 1.00 96.56 187 VAL A CA 1
ATOM 1447 C C . VAL A 1 187 ? -10.768 -1.643 13.535 1.00 96.56 187 VAL A C 1
ATOM 1449 O O . VAL A 1 187 ? -11.184 -1.684 12.380 1.00 96.56 187 VAL A O 1
ATOM 1452 N N . SER A 1 188 ? -10.858 -0.555 14.297 1.00 97.00 188 SER A N 1
ATOM 1453 C CA . SER A 1 188 ? -11.391 0.723 13.821 1.00 97.00 188 SER A CA 1
ATOM 1454 C C . SER A 1 188 ? -10.266 1.756 13.779 1.00 97.00 188 SER A C 1
ATOM 1456 O O . SER A 1 188 ? -9.714 2.122 14.818 1.00 97.00 188 SER A O 1
ATOM 1458 N N . LEU A 1 189 ? -9.922 2.236 12.585 1.00 97.19 189 LEU A N 1
ATOM 1459 C CA . LEU A 1 189 ? -8.904 3.262 12.369 1.00 97.19 189 LEU A CA 1
ATOM 1460 C C . LEU A 1 189 ? -9.563 4.555 11.888 1.00 97.19 189 LEU A C 1
ATOM 1462 O O . LEU A 1 189 ? -10.220 4.588 10.848 1.00 97.19 189 LEU A O 1
ATOM 1466 N N . SER A 1 190 ? -9.379 5.630 12.653 1.00 97.00 190 SER A N 1
ATOM 1467 C CA . SER A 1 190 ? -9.823 6.971 12.271 1.00 97.00 190 SER A CA 1
ATOM 1468 C C . SER A 1 190 ? -8.721 7.677 11.492 1.00 97.00 190 SER A C 1
ATOM 1470 O O . SER A 1 190 ? -7.571 7.705 11.924 1.00 97.00 190 SER A O 1
ATOM 1472 N N . GLY A 1 191 ? -9.080 8.310 10.381 1.00 96.62 191 GLY A N 1
ATOM 1473 C CA . GLY A 1 191 ? -8.125 9.084 9.599 1.00 96.62 191 GLY A CA 1
ATOM 1474 C C . GLY A 1 191 ? -8.763 9.829 8.439 1.00 96.62 191 GLY A C 1
ATOM 1475 O O . GLY A 1 191 ? -9.985 9.831 8.268 1.00 96.62 191 GLY A O 1
ATOM 1476 N N . THR A 1 192 ? -7.925 10.457 7.626 1.00 97.06 192 THR A N 1
ATOM 1477 C CA . THR A 1 192 ? -8.329 11.090 6.372 1.00 97.06 192 THR A CA 1
ATOM 1478 C C . THR A 1 192 ? -8.125 10.109 5.222 1.00 97.06 192 THR A C 1
ATOM 1480 O O . THR A 1 192 ? -7.002 9.715 4.916 1.00 97.06 192 THR A O 1
ATOM 1483 N N . VAL A 1 193 ? -9.212 9.720 4.558 1.00 95.81 193 VAL A N 1
ATOM 1484 C CA . VAL A 1 193 ? -9.152 8.907 3.340 1.00 95.81 193 VAL A CA 1
ATOM 1485 C C . VAL A 1 193 ? -8.859 9.804 2.152 1.00 95.81 193 VAL A C 1
ATOM 1487 O O . VAL A 1 193 ? -9.536 10.813 1.964 1.00 95.81 193 VAL A O 1
ATOM 1490 N N . LYS A 1 194 ? -7.891 9.401 1.335 1.00 93.25 194 LYS A N 1
ATOM 1491 C CA . LYS A 1 194 ? -7.519 10.028 0.071 1.00 93.25 194 LYS A CA 1
ATOM 1492 C C . LYS A 1 194 ? -7.724 9.018 -1.057 1.00 93.25 194 LYS A C 1
ATOM 1494 O O . LYS A 1 194 ? -7.004 8.023 -1.135 1.00 93.25 194 LYS A O 1
ATOM 1499 N N . ASN A 1 195 ? -8.704 9.260 -1.923 1.00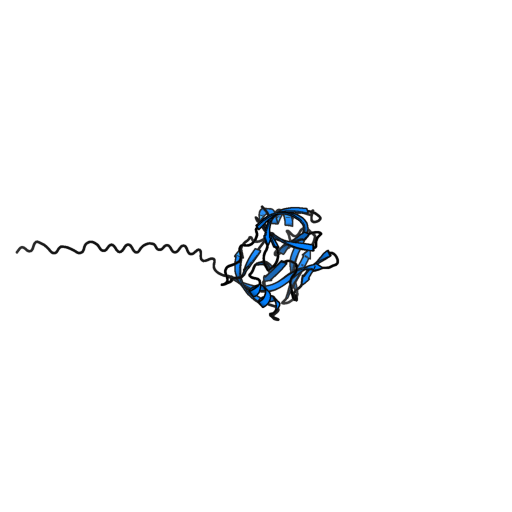 90.62 195 ASN A N 1
ATOM 1500 C CA . ASN A 1 195 ? -8.977 8.374 -3.055 1.00 90.62 195 ASN A CA 1
ATOM 1501 C C . ASN A 1 195 ? -8.025 8.691 -4.216 1.00 90.62 195 ASN A C 1
ATOM 1503 O O . ASN A 1 195 ? -8.005 9.819 -4.716 1.00 90.62 195 ASN A O 1
ATOM 1507 N N . THR A 1 196 ? -7.239 7.701 -4.644 1.00 89.06 196 THR A N 1
ATOM 1508 C CA . THR A 1 196 ? -6.301 7.829 -5.769 1.00 89.06 196 THR A CA 1
ATOM 1509 C C . THR A 1 196 ? -6.645 6.831 -6.873 1.00 89.06 196 THR A C 1
ATOM 1511 O O . THR A 1 196 ? -7.314 5.830 -6.621 1.00 89.06 196 THR A O 1
ATOM 1514 N N . ASP A 1 197 ? -6.157 7.071 -8.092 1.00 88.06 197 ASP A N 1
ATOM 1515 C CA . ASP A 1 197 ? -6.355 6.143 -9.215 1.00 88.06 197 ASP A CA 1
ATOM 1516 C C . ASP A 1 197 ? -5.631 4.793 -9.022 1.00 88.06 197 ASP A C 1
ATOM 1518 O O . ASP A 1 197 ? -5.896 3.841 -9.753 1.00 88.06 197 ASP A O 1
ATOM 1522 N N . SER A 1 198 ? -4.718 4.696 -8.053 1.00 89.50 198 SER A N 1
ATOM 1523 C CA . SER A 1 198 ? -3.978 3.481 -7.683 1.00 89.50 198 SER A CA 1
ATOM 1524 C C . SER A 1 198 ? -4.438 2.872 -6.356 1.00 89.50 198 SER A C 1
ATOM 1526 O O . SER A 1 198 ? -3.735 2.029 -5.799 1.00 89.50 198 SER A O 1
ATOM 1528 N N . GLY A 1 199 ? -5.600 3.294 -5.855 1.00 92.88 199 GLY A N 1
ATOM 1529 C CA . GLY A 1 199 ? -6.215 2.787 -4.631 1.00 92.88 199 GLY A CA 1
ATOM 1530 C C . GLY A 1 199 ? -6.319 3.839 -3.523 1.00 92.88 199 GLY A C 1
ATOM 1531 O O . GLY A 1 199 ? -5.657 4.884 -3.575 1.00 92.88 199 GLY A O 1
ATOM 1532 N N . PRO A 1 200 ? -7.182 3.617 -2.522 1.00 95.50 200 PRO A N 1
ATOM 1533 C CA . PRO A 1 200 ? -7.394 4.579 -1.455 1.00 95.50 200 PRO A CA 1
ATOM 1534 C C . PRO A 1 200 ? -6.287 4.507 -0.392 1.00 95.50 200 PRO A C 1
ATOM 1536 O O . PRO A 1 200 ? -5.811 3.438 -0.006 1.00 95.50 200 PRO A O 1
ATOM 1539 N N . ILE A 1 201 ? -5.904 5.677 0.116 1.00 96.19 201 ILE A N 1
ATOM 1540 C CA . ILE A 1 201 ? -4.906 5.843 1.175 1.00 96.19 201 ILE A CA 1
ATOM 1541 C C . ILE A 1 201 ? -5.624 6.325 2.434 1.00 96.19 201 ILE A C 1
ATOM 1543 O O . ILE A 1 201 ? -6.308 7.346 2.391 1.00 96.19 201 ILE A O 1
ATOM 1547 N N . LEU A 1 202 ? -5.463 5.621 3.552 1.00 97.56 202 LEU A N 1
ATOM 1548 C CA . LEU A 1 202 ? -5.910 6.061 4.870 1.00 97.56 202 LEU A CA 1
ATOM 1549 C C . LEU A 1 202 ? -4.744 6.734 5.601 1.00 97.56 202 LEU A C 1
ATOM 1551 O O . LEU A 1 202 ? -3.776 6.069 5.966 1.00 97.56 202 LEU A O 1
ATOM 1555 N N . LEU A 1 203 ? -4.853 8.046 5.811 1.00 96.69 203 LEU A N 1
ATOM 1556 C CA . LEU A 1 203 ? -3.924 8.844 6.610 1.00 96.69 203 LEU A CA 1
ATOM 1557 C C . LEU A 1 203 ? -4.409 8.879 8.065 1.00 96.69 203 LEU A C 1
ATOM 1559 O O . LEU A 1 203 ? -5.349 9.613 8.369 1.00 96.69 203 LEU A O 1
ATOM 1563 N N . ILE A 1 204 ? -3.811 8.076 8.941 1.00 96.75 204 ILE A N 1
ATOM 1564 C CA . ILE A 1 204 ? -4.107 8.076 10.379 1.00 96.75 204 ILE A CA 1
ATOM 1565 C C . ILE A 1 204 ? -3.414 9.258 11.068 1.00 96.75 204 ILE A C 1
ATOM 1567 O O . ILE A 1 204 ? -2.327 9.673 10.659 1.00 96.75 204 ILE A O 1
ATOM 1571 N N . GLU A 1 205 ? -4.070 9.795 12.095 1.00 87.75 205 GLU A N 1
ATOM 1572 C CA . GLU A 1 205 ? -3.657 10.971 12.878 1.00 87.75 205 GLU A CA 1
ATOM 1573 C C . GLU A 1 205 ? -3.376 10.577 14.333 1.00 87.75 205 GLU A C 1
ATOM 1575 O O . GLU A 1 205 ? -4.148 9.759 14.890 1.00 87.75 205 GLU A O 1
#

Foldseek 3Di:
DDDDDDDDDDDDPPPPPDPPPPPPVCLPKDKFKFFKWQWFADPVRDTDTHRADQARQEWMWTQGQVRAIATEFEALVVVNVVNPDPDRIDIFIAGWDADQAYIYGYGDDPDDDDPWDKDWDKAWAFKWKQAWDDDDSHTGRDTDSAQCLPRPPIWMWGAGPVTYIATEGEPPVVSNVVNHDRPGGGDIFTAMWTQGSRHIYGYGD

Radius of gyration: 24.67 Å; chains: 1; bounding box: 66×91×38 Å

pLDDT: mean 84.25, std 16.51, range [38.59, 97.81]

Secondary structure (DSSP, 8-state):
---------------------------PPEEEEEEEEEEEE-TTS-EEEESS-SS-SSEEEEEETTS-EEEEE--HHHHHHHHH---SEEEEEEEEEEETTEEEEEE--SSPPPPPPEEEEEEEEEEEEEEEEEETTEEEEEEE-S--TTS-SEEEEEE-TTS-EEEEE--HHHHHHHHH-S--SSEEEEEEEEEETTEEEEEE-

Sequence (205 aa):
MNLKIYSLLLALSLIPILCFSSFASDKELQTIEGQIFCVEQDDEGKVNSLVQYANCKGVLLVIDKNGKPYTLSGPKQEIQKLANNPQRIKRITGNVSGNNRAWLFSMFSLEPLKPQETAKKIIEGDIVCLISSPDGEKVLAVISTEPCSENEPHAHVIKTPEGTIYSIHGPEEKIVEIEKSSNRKNVSLSGTVKNTDSGPILLIE